Protein AF-F5GUP5-F1 (afdb_monomer)

InterPro domains:
  IPR002566 Msp4/OMP-like [PF01617] (150-246)
  IPR011250 Outer membrane protein/outer membrane enzyme PagP, beta-barrel [SSF56925] (175-245)

Sequence (251 aa):
REEEVDTVYLLAKELAYDVVTGQTDKLTAALAKTSGKDIVQFAKAVEISAPKIDGQVCVTKKGTSGSSYAEYDLETDVQSGTKLKVALCGGAGAGTGNGGASAQVLHDFVSNTLSGGSKNWPTSTVGSGNSTGPVPVQNDNAEAVAKDLTKLTTEEKNIVAGLLAKTIEGGEVVEIRAVSSTSVMVNASYDLLSEGLGVVPYACVGLGGNFVGVVDGHITPKLAYRLKAELSYQLSPEISAFAGKHASYLL

Organism: Anaplasma phagocytophilum (strain HZ) (NCBI:txid212042)

Secondary structure (DSSP, 8-state):
-HHHHHHHHHHHHHHHHHHHHT-HHHHHHHHHHS-HHHHHHHHHHHHHH-HHHHTTSS--BB-TT-SSBPEE-SSBEEETTTEEEE-STT-B--TT-B-BSS---HHHHHHHH-GGGTTTSSS--B-TT-SSS----TTHHHHHHHHHHTTS-HHHHHHHHHHHHHHHTT----------EEEEEEEEEEE---TT-SEEEEEEEEEEEEEEE-SSS-EEEEEEEEEEEEEEEEEETTEEEEEEEEEEEE-

Nearest PDB structures (foldseek):
  6iqt-assembly2_C  TM=4.858E-01  e=1.911E+00  Helicobacter pylori 26695
  4akr-assembly2_D  TM=3.361E-01  e=1.911E+00  Dictyostelium discoideum AX2

Mean predicted aligned error: 15.52 Å

Solvent-accessible surface area (backbone atoms only — not comparable to full-atom values): 12651 Å² total; per-residue (Å²): 116,68,71,61,51,57,52,36,46,51,50,17,52,49,44,22,50,24,35,61,71,46,38,42,72,60,26,17,58,47,48,45,70,49,54,34,51,45,49,42,51,30,35,54,49,33,47,73,76,35,50,74,56,25,64,61,25,34,43,27,26,50,9,94,73,25,91,28,13,10,33,61,23,68,32,15,32,6,26,68,58,56,26,13,31,26,26,43,51,41,29,48,22,21,37,62,22,56,46,29,94,54,66,41,22,33,50,48,40,42,69,40,17,26,53,99,30,33,72,26,50,32,32,30,39,64,34,94,69,42,75,61,36,77,73,66,45,93,38,43,26,19,42,37,46,25,54,35,49,44,68,46,54,76,68,57,16,51,53,50,18,52,45,42,30,41,44,51,51,67,49,79,71,73,76,71,79,66,84,66,68,58,63,55,68,53,69,53,72,49,77,49,86,52,93,89,53,86,50,38,44,34,41,33,48,25,49,31,36,40,41,50,76,50,100,75,90,54,78,59,78,36,46,31,43,32,45,35,45,34,36,39,34,70,80,46,104,90,42,71,48,76,53,68,52,72,50,76,45,78,103

Foldseek 3Di:
DVVVLVVLLVLLLQLLVCLLVLVLVSNLVSQLVFALQLLLQLLVLCCVPPVVLQCQWLWFEEAPAAQATAAEAQAQQADAQAHRYWLARNWYHHHHYDHHNGTDGSNRNSVHHCVVSHSCPQWGHHDPNHDDTDDIDVSRNSSRRSVRSSPDDSVSSNVSSVSSSCSRSPDPPPVCPDFPFPKDKDKDKDWPDDPPDQKIKIKIKIKIWTFGDDPPPDTDTWIKIKIKIWIWHDPDPVDIDIDTDMDMDTD

pLDDT: mean 80.43, std 16.05, range [36.53, 98.25]

Structure (mmCIF, N/CA/C/O backbone):
data_AF-F5GUP5-F1
#
_entry.id   AF-F5GUP5-F1
#
loop_
_atom_site.group_PDB
_atom_site.id
_atom_site.type_symbol
_atom_site.label_atom_id
_atom_site.label_alt_id
_atom_site.label_comp_id
_atom_site.label_asym_id
_atom_site.label_entity_id
_atom_site.label_seq_id
_atom_site.pdbx_PDB_ins_code
_atom_site.Cartn_x
_atom_site.Cartn_y
_atom_site.Cartn_z
_atom_site.occupancy
_atom_site.B_iso_or_equiv
_atom_site.auth_seq_id
_atom_site.auth_comp_id
_atom_site.auth_asym_id
_atom_site.auth_atom_id
_atom_site.pdbx_PDB_model_num
ATOM 1 N N . ARG A 1 1 ? -15.275 23.513 6.303 1.00 48.44 1 ARG A N 1
ATOM 2 C CA . ARG A 1 1 ? -14.426 22.822 7.303 1.00 48.44 1 ARG A CA 1
ATOM 3 C C . ARG A 1 1 ? -15.132 21.587 7.859 1.00 48.44 1 ARG A C 1
ATOM 5 O O . ARG A 1 1 ? -14.451 20.593 7.985 1.00 48.44 1 ARG A O 1
ATOM 12 N N . GLU A 1 2 ? -16.442 21.600 8.131 1.00 40.75 2 GLU A N 1
ATOM 13 C CA . GLU A 1 2 ? -17.177 20.382 8.546 1.00 40.75 2 GLU A CA 1
ATOM 14 C C . GLU A 1 2 ? -17.368 19.366 7.396 1.00 40.75 2 GLU A C 1
ATOM 16 O O . GLU A 1 2 ? -17.034 18.202 7.568 1.00 40.75 2 GLU A O 1
ATOM 21 N N . GLU A 1 3 ? -17.738 19.803 6.184 1.00 46.84 3 GLU A N 1
ATOM 22 C CA . GLU A 1 3 ? -17.939 18.893 5.028 1.00 46.84 3 GLU A CA 1
ATOM 23 C C . GLU A 1 3 ? -16.669 18.132 4.580 1.00 46.84 3 GLU A C 1
ATOM 25 O O . GLU A 1 3 ? -16.737 17.032 4.032 1.00 46.84 3 GLU A O 1
ATOM 30 N N . GLU A 1 4 ? -15.486 18.700 4.824 1.00 52.78 4 GLU A N 1
ATOM 31 C CA . GLU A 1 4 ? -14.198 18.086 4.469 1.00 52.78 4 GLU A CA 1
ATOM 32 C C . GLU A 1 4 ? -13.817 16.965 5.451 1.00 52.78 4 GLU A C 1
ATOM 34 O O . GLU A 1 4 ? -13.176 15.994 5.068 1.00 52.78 4 GLU A O 1
ATOM 39 N N . VAL A 1 5 ? -14.265 17.051 6.708 1.00 55.44 5 VAL A N 1
ATOM 40 C CA . VAL A 1 5 ? -13.986 16.026 7.727 1.00 55.44 5 VAL A CA 1
ATOM 41 C C . VAL A 1 5 ? -14.904 14.819 7.533 1.00 55.44 5 VAL A C 1
ATOM 43 O O . VAL A 1 5 ? -14.442 13.680 7.582 1.00 55.44 5 VAL A O 1
ATOM 46 N N . ASP A 1 6 ? -16.182 15.056 7.226 1.00 58.62 6 ASP A N 1
ATOM 47 C CA . ASP A 1 6 ? -17.148 13.980 6.974 1.00 58.62 6 ASP A CA 1
ATOM 48 C C . ASP A 1 6 ? -16.792 13.167 5.719 1.00 58.62 6 ASP A C 1
ATOM 50 O O . ASP A 1 6 ? -16.923 11.942 5.706 1.00 58.62 6 ASP A O 1
ATOM 54 N N . THR A 1 7 ? -16.285 13.822 4.671 1.00 61.62 7 THR A N 1
ATOM 55 C CA . THR A 1 7 ? -15.876 13.144 3.428 1.00 61.62 7 THR A CA 1
ATOM 56 C C . THR A 1 7 ? -14.619 12.291 3.603 1.00 61.62 7 THR A C 1
ATOM 58 O O . THR A 1 7 ? -14.564 11.177 3.080 1.00 61.62 7 THR A O 1
ATOM 61 N N . VAL A 1 8 ? -13.638 12.757 4.382 1.00 63.97 8 VAL A N 1
ATOM 62 C CA . VAL A 1 8 ? -12.419 11.994 4.709 1.00 63.97 8 VAL A CA 1
ATOM 63 C C . VAL A 1 8 ? -12.734 10.788 5.602 1.00 63.97 8 VAL A C 1
ATOM 65 O O . VAL A 1 8 ? -12.239 9.687 5.354 1.00 63.97 8 VAL A O 1
ATOM 68 N N . TYR A 1 9 ? -13.618 10.959 6.588 1.00 64.88 9 TYR A N 1
ATOM 69 C CA . TYR A 1 9 ? -14.059 9.877 7.469 1.00 64.88 9 TYR A CA 1
ATOM 70 C C . TYR A 1 9 ? -14.805 8.765 6.719 1.00 64.88 9 TYR A C 1
ATOM 72 O O . TYR A 1 9 ? -14.575 7.574 6.946 1.00 64.88 9 TYR A O 1
ATOM 80 N N . LEU A 1 10 ? -15.690 9.138 5.789 1.00 73.12 10 LEU A N 1
ATOM 81 C CA . LEU A 1 10 ? -16.398 8.170 4.952 1.00 73.12 10 LEU A CA 1
ATOM 82 C C . LEU A 1 10 ? -15.435 7.409 4.033 1.00 73.12 10 LEU A C 1
ATOM 84 O O . LEU A 1 10 ? -15.534 6.186 3.946 1.00 73.12 10 LEU A O 1
ATOM 88 N N . LEU A 1 11 ? -14.460 8.096 3.427 1.00 76.12 11 LEU A N 1
ATOM 89 C CA . LEU A 1 11 ? -13.458 7.467 2.562 1.00 76.12 11 LEU A CA 1
ATOM 90 C C . LEU A 1 11 ? -12.628 6.415 3.312 1.00 76.12 11 LEU A C 1
ATOM 92 O O . LEU A 1 11 ? -12.386 5.323 2.800 1.00 76.12 11 LEU A O 1
ATOM 96 N N . ALA A 1 12 ? -12.204 6.721 4.535 1.00 74.56 12 ALA A N 1
ATOM 97 C CA . ALA A 1 12 ? -11.399 5.813 5.339 1.00 74.56 12 ALA A CA 1
ATOM 98 C C . ALA A 1 12 ? -12.165 4.540 5.743 1.00 74.56 12 ALA A C 1
ATOM 100 O O . ALA A 1 12 ? -11.628 3.430 5.673 1.00 74.56 12 ALA A O 1
ATOM 101 N N . LYS A 1 13 ? -13.450 4.683 6.091 1.00 75.75 13 LYS A N 1
ATOM 102 C CA . LYS A 1 13 ? -14.338 3.542 6.346 1.00 75.75 13 LYS A CA 1
ATOM 103 C C . LYS A 1 13 ? -14.583 2.692 5.107 1.00 75.75 13 LYS A C 1
ATOM 105 O O . LYS A 1 13 ? -14.583 1.468 5.221 1.00 75.75 13 LYS A O 1
ATOM 110 N N . GLU A 1 14 ? -14.792 3.321 3.952 1.00 81.12 14 GLU A N 1
ATOM 111 C CA . GLU A 1 14 ? -14.953 2.615 2.678 1.00 81.12 14 GLU A CA 1
ATOM 112 C C . GLU A 1 14 ? -13.699 1.799 2.347 1.00 81.12 14 GLU A C 1
ATOM 114 O O . GLU A 1 14 ? -13.803 0.602 2.094 1.00 81.12 14 GLU A O 1
ATOM 119 N N . LEU A 1 15 ? -12.509 2.394 2.474 1.00 80.25 15 LEU A N 1
ATOM 120 C CA . LEU A 1 15 ? -11.229 1.711 2.258 1.00 80.25 15 LEU A CA 1
ATOM 121 C C . LEU A 1 15 ? -11.050 0.497 3.174 1.00 80.25 15 LEU A C 1
ATOM 123 O O . LEU A 1 15 ? -10.719 -0.594 2.706 1.00 80.25 15 LEU A O 1
ATOM 127 N N . ALA A 1 16 ? -11.294 0.666 4.475 1.00 81.94 16 ALA A N 1
ATOM 128 C CA . ALA A 1 16 ? -11.203 -0.418 5.447 1.00 81.94 16 ALA A CA 1
ATOM 129 C C . ALA A 1 16 ? -12.181 -1.561 5.118 1.00 81.94 16 ALA A C 1
ATOM 131 O O . ALA A 1 16 ? -11.811 -2.737 5.143 1.00 81.94 16 ALA A O 1
ATOM 132 N N . TYR A 1 17 ? -13.420 -1.218 4.766 1.00 80.56 17 TYR A N 1
ATOM 133 C CA . TYR A 1 17 ? -14.446 -2.188 4.404 1.00 80.56 17 TYR A CA 1
ATOM 134 C C . TYR A 1 17 ? -14.119 -2.932 3.101 1.00 80.56 17 TYR A C 1
ATOM 136 O O . TYR A 1 17 ? -14.242 -4.159 3.041 1.00 80.56 17 TYR A O 1
ATOM 144 N N . ASP A 1 18 ? -13.662 -2.226 2.068 1.00 83.12 18 ASP A N 1
ATOM 145 C CA . ASP A 1 18 ? -13.354 -2.813 0.763 1.00 83.12 18 ASP A CA 1
ATOM 146 C C . ASP A 1 18 ? -12.142 -3.757 0.827 1.00 83.12 18 ASP A C 1
ATOM 148 O O . ASP A 1 18 ? -12.151 -4.810 0.182 1.00 83.12 18 ASP A O 1
ATOM 152 N N . VAL A 1 19 ? -11.136 -3.454 1.663 1.00 86.25 19 VAL A N 1
ATOM 153 C CA . VAL A 1 19 ? -10.014 -4.372 1.942 1.00 86.25 19 VAL A CA 1
ATOM 154 C C . VAL A 1 19 ? -10.512 -5.673 2.570 1.00 86.25 19 VAL A C 1
ATOM 156 O O . VAL A 1 19 ? -10.184 -6.758 2.081 1.00 86.25 19 VAL A O 1
ATOM 159 N N . VAL A 1 20 ? -11.321 -5.582 3.631 1.00 84.31 20 VAL A N 1
ATOM 160 C CA . VAL A 1 20 ? -11.816 -6.757 4.371 1.00 84.31 20 VAL A CA 1
ATOM 161 C C . VAL A 1 20 ? -12.742 -7.609 3.506 1.00 84.31 20 VAL A C 1
ATOM 163 O O . VAL A 1 20 ? -12.639 -8.836 3.504 1.00 84.31 20 VAL A O 1
ATOM 166 N N . THR A 1 21 ? -13.615 -6.970 2.727 1.00 83.94 21 THR A N 1
ATOM 167 C CA . THR A 1 21 ? -14.561 -7.667 1.843 1.00 83.94 21 THR A CA 1
ATOM 168 C C . THR A 1 21 ? -13.949 -8.132 0.524 1.00 83.94 21 THR A C 1
ATOM 170 O O . THR A 1 21 ? -14.579 -8.907 -0.194 1.00 83.94 21 THR A O 1
ATOM 173 N N . GLY A 1 22 ? -12.718 -7.717 0.211 1.00 83.94 22 GLY A N 1
ATOM 174 C CA . GLY A 1 22 ? -12.020 -8.123 -1.007 1.00 83.94 22 GLY A CA 1
ATOM 175 C C . GLY A 1 22 ? -12.573 -7.479 -2.281 1.00 83.94 22 GLY A C 1
ATOM 176 O O . GLY A 1 22 ? -12.445 -8.064 -3.353 1.00 83.94 22 GLY A O 1
ATOM 177 N N . GLN A 1 23 ? -13.204 -6.305 -2.189 1.00 87.94 23 GLN A N 1
ATOM 178 C CA . GLN A 1 23 ? -13.783 -5.608 -3.342 1.00 87.94 23 GLN A CA 1
ATOM 179 C C . GLN A 1 23 ? -12.709 -4.817 -4.092 1.00 87.94 23 GLN A C 1
ATOM 181 O O . GLN A 1 23 ? -12.625 -3.599 -3.961 1.00 87.94 23 GLN A O 1
ATOM 186 N N . THR A 1 24 ? -11.885 -5.511 -4.886 1.00 91.56 24 THR A N 1
ATOM 187 C CA . THR A 1 24 ? -10.724 -4.917 -5.571 1.00 91.56 24 THR A CA 1
ATOM 188 C C . THR A 1 24 ? -11.085 -3.667 -6.378 1.00 91.56 24 THR A C 1
ATOM 190 O O . THR A 1 24 ? -10.427 -2.653 -6.198 1.00 91.56 24 THR A O 1
ATOM 193 N N . ASP A 1 25 ? -12.154 -3.684 -7.181 1.00 92.25 25 ASP A N 1
ATOM 194 C CA . ASP A 1 25 ? -12.522 -2.535 -8.028 1.00 92.25 25 ASP A CA 1
ATOM 195 C C . ASP A 1 25 ? -12.913 -1.291 -7.214 1.00 92.25 25 ASP A C 1
ATOM 197 O O . ASP A 1 25 ? -12.533 -0.167 -7.556 1.00 92.25 25 ASP A O 1
ATOM 201 N N . LYS A 1 26 ? -13.653 -1.477 -6.111 1.00 90.81 26 LYS A N 1
ATOM 202 C CA . LYS A 1 26 ? -14.040 -0.367 -5.228 1.00 90.81 26 LYS A CA 1
ATOM 203 C C . LYS A 1 26 ? -12.853 0.148 -4.428 1.00 90.81 26 LYS A C 1
ATOM 205 O O . LYS A 1 26 ? -12.634 1.357 -4.393 1.00 90.81 26 LYS A O 1
ATOM 210 N N . LEU A 1 27 ? -12.022 -0.767 -3.922 1.00 93.12 27 LEU A N 1
ATOM 211 C CA . LEU A 1 27 ? -10.773 -0.433 -3.253 1.00 93.12 27 LEU A CA 1
ATOM 212 C C . LEU A 1 27 ? -9.845 0.364 -4.176 1.00 93.12 27 LEU A C 1
ATOM 214 O O . LEU A 1 27 ? -9.297 1.375 -3.755 1.00 93.12 27 LEU A O 1
ATOM 218 N N . THR A 1 28 ? -9.698 -0.039 -5.441 1.00 94.88 28 THR A N 1
ATOM 219 C CA . THR A 1 28 ? -8.927 0.709 -6.444 1.00 94.88 28 THR A CA 1
ATOM 220 C C . THR A 1 28 ? -9.491 2.110 -6.642 1.00 94.88 28 THR A C 1
ATOM 222 O O . THR A 1 28 ? -8.731 3.077 -6.629 1.00 94.88 28 THR A O 1
ATOM 225 N N . ALA A 1 29 ? -10.811 2.247 -6.793 1.00 93.81 29 ALA A N 1
ATOM 226 C CA . ALA A 1 29 ? -11.449 3.547 -6.973 1.00 93.81 29 ALA A CA 1
ATO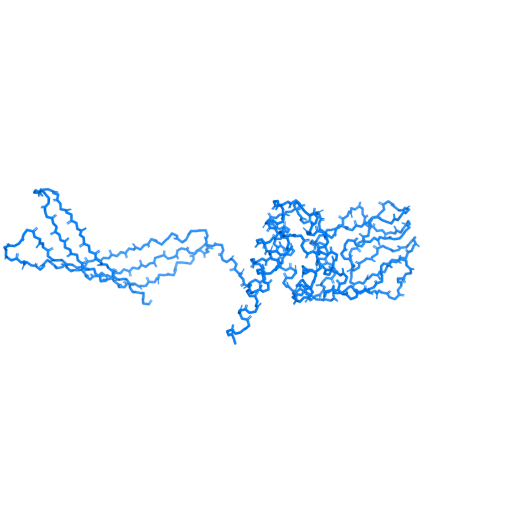M 227 C C . ALA A 1 29 ? -11.289 4.462 -5.746 1.00 93.81 29 ALA A C 1
ATOM 229 O O . ALA A 1 29 ? -11.105 5.669 -5.908 1.00 93.81 29 ALA A O 1
ATOM 230 N N . ALA A 1 30 ? -11.348 3.906 -4.535 1.00 91.44 30 ALA A N 1
ATOM 231 C CA . ALA A 1 30 ? -11.138 4.639 -3.293 1.00 91.44 30 ALA A CA 1
ATOM 232 C C . ALA A 1 30 ? -9.661 5.035 -3.113 1.00 91.44 30 ALA A C 1
ATOM 234 O O . ALA A 1 30 ? -9.373 6.211 -2.904 1.00 91.44 30 ALA A O 1
ATOM 235 N N . LEU A 1 31 ? -8.721 4.102 -3.310 1.00 94.25 31 LEU A N 1
ATOM 236 C CA . LEU A 1 31 ? -7.275 4.360 -3.253 1.00 94.25 31 LEU A CA 1
ATOM 237 C C . LEU A 1 31 ? -6.833 5.401 -4.286 1.00 94.25 31 LEU A C 1
ATOM 239 O O . LEU A 1 31 ? -5.985 6.240 -3.992 1.00 94.25 31 LEU A O 1
ATOM 243 N N . ALA A 1 32 ? -7.427 5.392 -5.481 1.00 94.81 32 ALA A N 1
ATOM 244 C CA . ALA A 1 32 ? -7.137 6.384 -6.512 1.00 94.81 32 ALA A CA 1
ATOM 245 C C . ALA A 1 32 ? -7.568 7.811 -6.122 1.00 94.81 32 ALA A C 1
ATOM 247 O O . ALA A 1 32 ? -7.025 8.777 -6.656 1.00 94.81 32 ALA A O 1
ATOM 248 N N . LYS A 1 33 ? -8.530 7.955 -5.198 1.00 91.62 33 LYS A N 1
ATOM 249 C CA . LYS A 1 33 ? -8.948 9.249 -4.630 1.00 91.62 33 LYS A CA 1
ATOM 250 C C . LYS A 1 33 ? -8.110 9.657 -3.417 1.00 91.62 33 LYS A C 1
ATOM 252 O O . LYS A 1 33 ? -8.094 10.835 -3.069 1.00 91.62 33 LYS A O 1
ATOM 257 N N . THR A 1 34 ? -7.429 8.712 -2.774 1.00 90.19 34 THR A N 1
ATOM 258 C CA . THR A 1 34 ? -6.521 8.978 -1.656 1.00 90.19 34 THR A CA 1
ATOM 259 C C . THR A 1 34 ? -5.285 9.727 -2.144 1.00 90.19 34 THR A C 1
ATOM 261 O O . THR A 1 34 ? -4.703 9.386 -3.178 1.00 90.19 34 THR A O 1
ATOM 264 N N . SER A 1 35 ? -4.855 10.749 -1.398 1.00 90.94 35 SER A N 1
ATOM 265 C CA . SER A 1 35 ? -3.668 11.512 -1.773 1.00 90.94 35 SER A CA 1
ATOM 266 C C . SER A 1 35 ? -2.411 10.645 -1.655 1.00 90.94 35 SER A C 1
ATOM 268 O O . SER A 1 35 ? -2.287 9.822 -0.746 1.00 90.94 35 SER A O 1
ATOM 270 N N . GLY A 1 36 ? -1.429 10.851 -2.537 1.00 90.19 36 GLY A N 1
ATOM 271 C CA . GLY A 1 36 ? -0.171 10.102 -2.455 1.00 90.19 36 GLY A CA 1
ATOM 272 C C . GLY A 1 36 ? 0.559 10.307 -1.118 1.00 90.19 36 GLY A C 1
ATOM 273 O O . GLY A 1 36 ? 1.251 9.406 -0.653 1.00 90.19 36 GLY A O 1
ATOM 274 N N . LYS A 1 37 ? 0.362 11.454 -0.449 1.00 88.12 37 LYS A N 1
ATOM 275 C CA . LYS A 1 37 ? 0.951 11.730 0.870 1.00 88.12 37 LYS A CA 1
ATOM 276 C C . LYS A 1 37 ? 0.370 10.814 1.940 1.00 88.12 37 LYS A C 1
ATOM 278 O O . LYS A 1 37 ? 1.129 10.305 2.762 1.00 88.12 37 LYS A O 1
ATOM 283 N N . ASP A 1 38 ? -0.934 10.563 1.897 1.00 91.06 38 ASP A N 1
ATOM 284 C CA . ASP A 1 38 ? -1.594 9.651 2.835 1.00 91.06 38 ASP A CA 1
ATOM 285 C C . ASP A 1 38 ? -1.166 8.205 2.574 1.00 91.06 38 ASP A C 1
ATOM 287 O O . ASP A 1 38 ? -0.968 7.440 3.514 1.00 91.06 38 ASP A O 1
ATOM 291 N N . ILE A 1 39 ? -0.911 7.846 1.311 1.00 93.81 39 ILE A N 1
ATOM 292 C CA . ILE A 1 39 ? -0.342 6.540 0.947 1.00 93.81 39 ILE A CA 1
ATOM 293 C C . ILE A 1 39 ? 1.083 6.374 1.476 1.00 93.81 39 ILE A C 1
ATOM 295 O O . ILE A 1 39 ? 1.415 5.309 1.994 1.00 93.81 39 ILE A O 1
ATOM 299 N N . VAL A 1 40 ? 1.912 7.422 1.423 1.00 92.12 40 VAL A N 1
ATOM 300 C CA . VAL A 1 40 ? 3.242 7.410 2.058 1.00 92.12 40 VAL A CA 1
ATOM 301 C C . VAL A 1 40 ? 3.116 7.188 3.570 1.00 92.12 40 VAL A C 1
ATOM 303 O O . VAL A 1 40 ? 3.850 6.371 4.126 1.00 92.12 40 VAL A O 1
ATOM 306 N N . GLN A 1 41 ? 2.179 7.865 4.246 1.00 91.75 41 GLN A N 1
ATOM 307 C CA . GLN A 1 41 ? 1.953 7.658 5.685 1.00 91.75 41 GLN A CA 1
ATOM 308 C C . GLN A 1 41 ? 1.433 6.252 5.994 1.00 91.75 41 GLN A C 1
ATOM 310 O O . GLN A 1 41 ? 1.892 5.623 6.946 1.00 91.75 41 GLN A O 1
ATOM 315 N N . PHE A 1 42 ? 0.510 5.741 5.179 1.00 92.81 42 PHE A N 1
ATOM 316 C CA . PHE A 1 42 ? -0.002 4.381 5.288 1.00 92.81 42 PHE A CA 1
ATOM 317 C C . PHE A 1 42 ? 1.123 3.349 5.163 1.00 92.81 42 PHE A C 1
ATOM 319 O O . PHE A 1 42 ? 1.285 2.525 6.059 1.00 92.81 42 PHE A O 1
ATOM 326 N N . ALA A 1 43 ? 1.945 3.428 4.116 1.00 94.69 43 ALA A N 1
ATOM 327 C CA . ALA A 1 43 ? 3.065 2.513 3.917 1.00 94.69 43 ALA A CA 1
ATOM 328 C C . ALA A 1 43 ? 4.064 2.563 5.083 1.00 94.69 43 ALA A C 1
ATOM 330 O O . ALA A 1 43 ? 4.452 1.518 5.595 1.00 94.69 43 ALA A O 1
ATOM 331 N N . LYS A 1 44 ? 4.389 3.759 5.595 1.00 91.50 44 LYS A N 1
ATOM 332 C CA . LYS A 1 44 ? 5.226 3.913 6.796 1.00 91.50 44 LYS A CA 1
ATOM 333 C C . LYS A 1 44 ? 4.600 3.260 8.036 1.00 91.50 44 LYS A C 1
ATOM 335 O O . LYS A 1 44 ? 5.296 2.659 8.852 1.00 91.50 44 LYS A O 1
ATOM 340 N N . ALA A 1 45 ? 3.282 3.364 8.201 1.00 91.88 45 ALA A N 1
ATOM 341 C CA . ALA A 1 45 ? 2.577 2.717 9.304 1.00 91.88 45 ALA A CA 1
ATOM 342 C C . ALA A 1 45 ? 2.592 1.182 9.180 1.00 91.88 45 ALA A C 1
ATOM 344 O O . ALA A 1 45 ? 2.730 0.498 10.198 1.00 91.88 45 ALA A O 1
ATOM 345 N N . VAL A 1 46 ? 2.490 0.650 7.955 1.00 93.88 46 VAL A N 1
ATOM 346 C CA . VAL A 1 46 ? 2.604 -0.787 7.654 1.00 93.88 46 VAL A CA 1
ATOM 347 C C . VAL A 1 46 ? 4.024 -1.287 7.911 1.00 93.88 46 VAL A C 1
ATOM 349 O O . VAL A 1 46 ? 4.176 -2.292 8.596 1.00 93.88 46 VAL A O 1
ATOM 352 N N . GLU A 1 47 ? 5.052 -0.570 7.457 1.00 92.31 47 GLU A N 1
ATOM 353 C CA . GLU A 1 47 ? 6.463 -0.904 7.700 1.00 92.31 47 GLU A CA 1
ATOM 354 C C . GLU A 1 47 ? 6.751 -1.074 9.202 1.00 92.31 47 GLU A C 1
ATOM 356 O O . GLU A 1 47 ? 7.332 -2.072 9.628 1.00 92.31 47 GLU A O 1
ATOM 361 N N . ILE A 1 48 ? 6.274 -0.131 10.024 1.00 91.19 48 ILE A N 1
ATOM 362 C CA . ILE A 1 48 ? 6.510 -0.130 11.475 1.00 91.19 48 ILE A CA 1
ATOM 363 C C . ILE A 1 48 ? 5.655 -1.184 12.195 1.00 91.19 48 ILE A C 1
ATOM 365 O O . ILE A 1 48 ? 6.146 -1.888 13.078 1.00 91.19 48 ILE A O 1
ATOM 369 N N . SER A 1 49 ? 4.363 -1.272 11.866 1.00 91.25 49 SER A N 1
ATOM 370 C CA . SER A 1 49 ? 3.392 -2.044 12.662 1.00 91.25 49 SER A CA 1
ATOM 371 C C . SER A 1 49 ? 3.195 -3.473 12.158 1.00 91.25 49 SER A C 1
ATOM 373 O O . SER A 1 49 ? 2.802 -4.352 12.922 1.00 91.25 49 SER A O 1
ATOM 375 N N . ALA A 1 50 ? 3.437 -3.708 10.870 1.00 92.44 50 ALA A N 1
ATOM 376 C CA . ALA A 1 50 ? 3.180 -4.967 10.186 1.00 92.44 50 ALA A CA 1
ATOM 377 C C . ALA A 1 50 ? 4.238 -5.256 9.096 1.00 92.44 50 ALA A C 1
ATOM 379 O O . ALA A 1 50 ? 3.884 -5.447 7.931 1.00 92.44 50 ALA A O 1
ATOM 380 N N . PRO A 1 51 ? 5.533 -5.382 9.452 1.00 93.31 51 PRO A N 1
ATOM 381 C CA . PRO A 1 51 ? 6.624 -5.562 8.482 1.00 93.31 51 PRO A CA 1
ATOM 382 C C . PRO A 1 51 ? 6.481 -6.827 7.617 1.00 93.31 51 PRO A C 1
ATOM 384 O O . PRO A 1 51 ? 6.994 -6.898 6.505 1.00 93.31 51 PRO A O 1
ATOM 387 N N . LYS A 1 52 ? 5.751 -7.842 8.100 1.00 95.88 52 LYS A N 1
ATOM 388 C CA . LYS A 1 52 ? 5.414 -9.027 7.295 1.00 95.88 52 LYS A CA 1
ATOM 389 C C . LYS A 1 52 ? 4.469 -8.698 6.134 1.00 95.88 52 LYS A C 1
ATOM 391 O O . LYS A 1 52 ? 4.634 -9.272 5.066 1.00 95.88 52 LYS A O 1
ATOM 396 N N . ILE A 1 53 ? 3.517 -7.789 6.354 1.00 96.56 53 ILE A N 1
ATOM 397 C CA . ILE A 1 53 ? 2.563 -7.325 5.339 1.00 96.56 53 ILE A CA 1
ATOM 398 C C . ILE A 1 53 ? 3.259 -6.381 4.362 1.00 96.56 53 ILE A C 1
ATOM 400 O O . ILE A 1 53 ? 3.048 -6.501 3.159 1.00 96.56 53 ILE A O 1
ATOM 404 N N . ASP A 1 54 ? 4.129 -5.493 4.860 1.00 96.88 54 ASP A N 1
ATOM 405 C CA . ASP A 1 54 ? 4.973 -4.644 4.007 1.00 96.88 54 ASP A CA 1
ATOM 406 C C . ASP A 1 54 ? 5.698 -5.489 2.949 1.00 96.88 54 ASP A C 1
ATOM 408 O O . ASP A 1 54 ? 5.602 -5.208 1.758 1.00 96.88 54 ASP A O 1
ATOM 412 N N . GLY A 1 55 ? 6.286 -6.615 3.373 1.00 96.75 55 GLY A N 1
ATOM 413 C CA . GLY A 1 55 ? 6.977 -7.564 2.501 1.00 96.75 55 GLY A CA 1
ATOM 414 C C . GLY A 1 55 ? 6.112 -8.364 1.513 1.00 96.75 55 GLY A C 1
ATOM 415 O O . GLY A 1 55 ? 6.662 -9.127 0.719 1.00 96.75 55 GLY A O 1
ATOM 416 N N . GLN A 1 56 ? 4.784 -8.237 1.556 1.00 97.88 56 GLN A N 1
ATOM 417 C CA . GLN A 1 56 ? 3.840 -8.940 0.672 1.00 97.88 56 GLN A CA 1
ATOM 418 C C . GLN A 1 56 ? 3.188 -8.023 -0.367 1.00 97.88 56 GLN A C 1
ATOM 420 O O . GLN A 1 56 ? 2.588 -8.517 -1.323 1.00 97.88 56 GLN A O 1
ATOM 425 N N . VAL A 1 57 ? 3.292 -6.706 -0.194 1.00 98.06 57 VAL A N 1
ATOM 426 C CA . VAL A 1 57 ? 2.605 -5.711 -1.021 1.00 98.06 57 VAL A CA 1
ATOM 427 C C . VAL A 1 57 ? 3.618 -5.002 -1.908 1.00 98.06 57 VAL A C 1
ATOM 429 O O . VAL A 1 57 ? 4.716 -4.678 -1.463 1.00 98.06 57 VAL A O 1
ATOM 432 N N . CYS A 1 58 ? 3.265 -4.759 -3.174 1.00 98.25 58 CYS A N 1
ATOM 433 C CA . CYS A 1 58 ? 4.163 -4.126 -4.141 1.00 98.25 58 CYS A CA 1
ATOM 434 C C . CYS A 1 58 ? 5.513 -4.848 -4.245 1.00 98.25 58 CYS A C 1
ATOM 436 O O . CYS A 1 58 ? 6.564 -4.219 -4.361 1.00 98.25 58 CYS A O 1
ATOM 438 N N . VAL A 1 59 ? 5.508 -6.179 -4.219 1.00 98.00 59 VAL A N 1
ATOM 439 C CA . VAL A 1 59 ? 6.746 -6.955 -4.334 1.00 98.00 59 VAL A CA 1
ATOM 440 C C . VAL A 1 59 ? 7.214 -6.942 -5.788 1.00 98.00 59 VAL A C 1
ATOM 442 O O . VAL A 1 59 ? 6.563 -7.511 -6.671 1.00 98.00 59 VAL A O 1
ATOM 445 N N . THR A 1 60 ? 8.339 -6.279 -6.047 1.00 96.00 60 THR A N 1
ATOM 446 C CA . THR A 1 60 ? 8.981 -6.252 -7.372 1.00 96.00 60 THR A CA 1
ATOM 447 C C . THR A 1 60 ? 9.318 -7.656 -7.859 1.00 96.00 60 THR A C 1
ATOM 449 O O . THR A 1 60 ? 9.604 -8.578 -7.090 1.00 96.00 60 THR A O 1
ATOM 452 N N . LYS A 1 61 ? 9.283 -7.836 -9.179 1.00 93.06 61 LYS A N 1
ATOM 453 C CA . LYS A 1 61 ? 9.434 -9.146 -9.819 1.00 93.06 61 LYS A CA 1
ATOM 454 C C . LYS A 1 61 ? 10.690 -9.206 -10.673 1.00 93.06 61 LYS A C 1
ATOM 456 O O . LYS A 1 61 ? 11.160 -8.204 -11.216 1.00 93.06 61 LYS A O 1
ATOM 461 N N . LYS A 1 62 ? 11.209 -10.422 -10.822 1.00 89.25 62 LYS A N 1
ATOM 462 C CA . LYS A 1 62 ? 12.288 -10.724 -11.765 1.00 89.25 62 LYS A CA 1
ATOM 463 C C . LYS A 1 62 ? 11.795 -10.617 -13.204 1.00 89.25 62 LYS A C 1
ATOM 465 O O . LYS A 1 62 ? 10.620 -10.862 -13.480 1.00 89.25 62 LYS A O 1
ATOM 470 N N . GLY A 1 63 ? 12.709 -10.302 -14.118 1.00 77.56 63 GLY A N 1
ATOM 471 C CA . GLY A 1 63 ? 12.452 -10.459 -15.549 1.00 77.56 63 GLY A CA 1
ATOM 472 C C . GLY A 1 63 ? 12.339 -11.936 -15.938 1.00 77.56 63 GLY A C 1
ATOM 473 O O . GLY A 1 63 ? 12.947 -12.795 -15.307 1.00 77.56 63 GLY A O 1
ATOM 474 N N . THR A 1 64 ? 11.594 -12.235 -17.005 1.00 73.94 64 THR A N 1
ATOM 475 C CA . THR A 1 64 ? 11.264 -13.603 -17.466 1.00 73.94 64 THR A CA 1
ATOM 476 C C . THR A 1 64 ? 12.473 -14.534 -17.636 1.00 73.94 64 THR A C 1
ATOM 478 O O . THR A 1 64 ? 12.339 -15.744 -17.483 1.00 73.94 64 THR A O 1
ATOM 481 N N . SER A 1 65 ? 13.652 -13.974 -17.917 1.00 75.44 65 SER A N 1
ATOM 482 C CA . SER A 1 65 ? 14.893 -14.722 -18.168 1.00 75.44 65 SER A CA 1
ATOM 483 C C . SER A 1 65 ? 16.047 -14.312 -17.241 1.00 75.44 65 SER A C 1
ATOM 485 O O . SER A 1 65 ? 17.180 -14.732 -17.461 1.00 75.44 65 SER A O 1
ATOM 487 N N . GLY A 1 66 ? 15.789 -13.458 -16.245 1.00 73.94 66 GLY A N 1
ATOM 488 C CA . GLY A 1 66 ? 16.805 -12.852 -15.384 1.00 73.94 66 GLY A CA 1
ATOM 489 C C . GLY A 1 66 ? 16.744 -13.341 -13.939 1.00 73.94 66 GLY A C 1
ATOM 490 O O . GLY A 1 66 ? 15.690 -13.709 -13.425 1.00 73.94 66 GLY A O 1
ATOM 491 N N . SER A 1 67 ? 17.886 -13.316 -13.252 1.00 82.38 67 SER A N 1
ATOM 492 C CA . SER A 1 67 ? 17.971 -13.611 -11.814 1.00 82.38 67 SER A CA 1
ATOM 493 C C . SER A 1 67 ? 17.676 -12.400 -10.926 1.00 82.38 67 SER A C 1
ATOM 495 O O . SER A 1 67 ? 17.350 -12.594 -9.752 1.00 82.38 67 SER A O 1
ATOM 497 N N . SER A 1 68 ? 17.786 -11.190 -11.480 1.00 89.19 68 SER A N 1
ATOM 498 C CA . SER A 1 68 ? 17.679 -9.917 -10.762 1.00 89.19 68 SER A CA 1
ATOM 499 C C . SER A 1 68 ? 16.248 -9.387 -10.724 1.00 89.19 68 SER A C 1
ATOM 501 O O . SER A 1 68 ? 15.476 -9.566 -11.672 1.00 89.19 68 SER A O 1
ATOM 503 N N . TYR A 1 69 ? 15.904 -8.727 -9.621 1.00 92.31 69 TYR A N 1
ATOM 504 C CA . TYR A 1 69 ? 14.615 -8.071 -9.424 1.00 92.31 69 TYR A CA 1
ATOM 505 C C . TYR A 1 69 ? 14.602 -6.682 -10.059 1.00 92.31 69 TYR A C 1
ATOM 507 O O . TYR A 1 69 ? 15.648 -6.047 -10.216 1.00 92.31 69 TYR A O 1
ATOM 515 N N . ALA A 1 70 ? 13.411 -6.208 -10.423 1.00 93.50 70 ALA A N 1
ATOM 516 C CA . ALA A 1 70 ? 13.234 -4.796 -10.716 1.00 93.50 70 ALA A CA 1
ATOM 517 C C . ALA A 1 70 ? 13.520 -3.940 -9.476 1.00 93.50 70 ALA A C 1
ATOM 519 O O . ALA A 1 70 ? 13.310 -4.383 -8.350 1.00 93.50 70 ALA A O 1
ATOM 520 N N . GLU A 1 71 ? 13.972 -2.714 -9.698 1.00 93.81 71 GLU A N 1
ATOM 521 C CA . GLU A 1 71 ? 14.174 -1.722 -8.646 1.00 93.81 71 GLU A CA 1
ATOM 522 C C . GLU A 1 71 ? 13.255 -0.533 -8.890 1.00 93.81 71 GLU A C 1
ATOM 524 O O . GLU A 1 71 ? 13.115 -0.062 -10.020 1.00 93.81 71 GLU A O 1
ATOM 529 N N . TYR A 1 72 ? 12.648 -0.037 -7.825 1.00 95.44 72 TYR A N 1
ATOM 530 C CA . TYR A 1 72 ? 11.834 1.155 -7.846 1.00 95.44 72 TYR A CA 1
ATOM 531 C C . TYR A 1 72 ? 12.656 2.398 -8.171 1.00 95.44 72 TYR A C 1
ATOM 533 O O . TYR A 1 72 ? 13.765 2.585 -7.670 1.00 95.44 72 TYR A O 1
ATOM 541 N N . ASP A 1 73 ? 12.083 3.248 -9.017 1.00 94.44 73 ASP A N 1
ATOM 542 C CA . ASP A 1 73 ? 12.643 4.533 -9.425 1.00 94.44 73 ASP A CA 1
ATOM 543 C C . ASP A 1 73 ? 11.506 5.503 -9.792 1.00 94.44 73 ASP A C 1
ATOM 545 O O . ASP A 1 73 ? 10.326 5.141 -9.829 1.00 94.44 73 ASP A O 1
ATOM 549 N N . LEU A 1 74 ? 11.849 6.753 -10.090 1.00 94.38 74 LEU A N 1
ATOM 550 C CA . LEU A 1 74 ? 10.882 7.799 -10.417 1.00 94.38 74 LEU A CA 1
ATOM 551 C C . LEU A 1 74 ? 10.129 7.543 -11.720 1.00 94.38 74 LEU A C 1
ATOM 553 O O . LEU A 1 74 ? 9.040 8.089 -11.898 1.00 94.38 74 LEU A O 1
ATOM 557 N N . GLU A 1 75 ? 10.716 6.780 -12.637 1.00 94.25 75 GLU A N 1
ATOM 558 C CA . GLU A 1 75 ? 10.156 6.475 -13.948 1.00 94.25 75 GLU A CA 1
ATOM 559 C C . GLU A 1 75 ? 10.494 5.032 -14.316 1.00 94.25 75 GLU A C 1
ATOM 561 O O . GLU A 1 75 ? 11.581 4.530 -14.027 1.00 94.25 75 GLU A O 1
ATOM 566 N N . THR A 1 76 ? 9.558 4.356 -14.975 1.00 94.62 76 THR A N 1
ATOM 567 C CA . THR A 1 76 ? 9.810 3.027 -15.526 1.00 94.62 76 THR A CA 1
ATOM 568 C C . THR A 1 76 ? 10.785 3.146 -16.693 1.00 94.62 76 THR A C 1
ATOM 570 O O . THR A 1 76 ? 10.464 3.778 -17.694 1.00 94.62 76 THR A O 1
ATOM 573 N N . ASP A 1 77 ? 11.953 2.520 -16.585 1.00 93.12 77 ASP A N 1
ATOM 574 C CA . ASP A 1 77 ? 12.991 2.469 -17.618 1.00 93.12 77 ASP A CA 1
ATOM 575 C C . ASP A 1 77 ? 13.557 1.048 -17.669 1.00 93.12 77 ASP A C 1
ATOM 577 O O . ASP A 1 77 ? 14.629 0.737 -17.135 1.00 93.12 77 ASP A O 1
ATOM 581 N N . VAL A 1 78 ? 12.770 0.149 -18.263 1.00 91.12 78 VAL A N 1
ATOM 582 C CA . VAL A 1 78 ? 13.145 -1.252 -18.420 1.00 91.12 78 VAL A CA 1
ATOM 583 C C . VAL A 1 78 ? 13.644 -1.488 -19.844 1.00 91.12 78 VAL A C 1
ATOM 585 O O . VAL A 1 78 ? 12.910 -1.373 -20.837 1.00 91.12 78 VAL A O 1
ATOM 588 N N . GLN A 1 79 ? 14.918 -1.861 -19.920 1.00 88.94 79 GLN A N 1
ATOM 589 C CA . GLN A 1 79 ? 15.655 -2.139 -21.145 1.00 88.94 79 GLN A CA 1
ATOM 590 C C . GLN A 1 79 ? 16.321 -3.502 -21.013 1.00 88.94 79 GLN A C 1
ATOM 592 O O . GLN A 1 79 ? 17.178 -3.702 -20.144 1.00 88.94 79 GLN A O 1
ATOM 597 N N . SER A 1 80 ? 15.931 -4.437 -21.879 1.00 82.62 80 SER A N 1
ATOM 598 C CA . SER A 1 80 ? 16.467 -5.798 -21.869 1.00 82.62 80 SER A CA 1
ATOM 599 C C . SER A 1 80 ? 17.998 -5.792 -21.903 1.00 82.62 80 SER A C 1
ATOM 601 O O . SER A 1 80 ? 18.607 -5.235 -22.813 1.00 82.62 80 SER A O 1
ATOM 603 N N . GLY A 1 81 ? 18.618 -6.427 -20.905 1.00 76.75 81 GLY A N 1
ATOM 604 C CA . GLY A 1 81 ? 20.076 -6.532 -20.794 1.00 76.75 81 GLY A CA 1
ATOM 605 C C . GLY A 1 81 ? 20.782 -5.281 -20.261 1.00 76.75 81 GLY A C 1
ATOM 606 O O . GLY A 1 81 ? 22.006 -5.278 -20.189 1.00 76.75 81 GLY A O 1
ATOM 607 N N . THR A 1 82 ? 20.057 -4.226 -19.868 1.00 83.75 82 THR A N 1
ATOM 608 C CA . THR A 1 82 ? 20.684 -2.986 -19.375 1.00 83.75 82 THR A CA 1
ATOM 609 C C . THR A 1 82 ? 20.065 -2.475 -18.081 1.00 83.75 82 THR A C 1
ATOM 611 O O . THR A 1 82 ? 20.788 -2.334 -17.098 1.00 83.75 82 THR A O 1
ATOM 614 N N . LYS A 1 83 ? 18.751 -2.223 -18.043 1.00 87.69 83 LYS A N 1
ATOM 615 C CA . LYS A 1 83 ? 18.088 -1.557 -16.910 1.00 87.69 83 LYS A CA 1
ATOM 616 C C . LYS A 1 83 ? 16.811 -2.268 -16.493 1.00 87.69 83 LYS A C 1
ATOM 618 O O . LYS A 1 83 ? 16.038 -2.693 -17.349 1.00 87.69 83 LYS A O 1
ATOM 623 N N . LEU A 1 84 ? 16.575 -2.337 -15.185 1.00 91.00 84 LEU A N 1
ATOM 624 C CA . LEU A 1 84 ? 15.383 -2.935 -14.582 1.00 91.00 84 LEU A CA 1
ATOM 625 C C . LEU A 1 84 ? 14.666 -1.956 -13.633 1.00 91.00 84 LEU A C 1
ATOM 627 O O . LEU A 1 84 ? 14.291 -2.339 -12.529 1.00 91.00 84 LEU A O 1
ATOM 631 N N . LYS A 1 85 ? 14.501 -0.689 -14.035 1.00 93.19 85 LYS A N 1
ATOM 632 C CA . LYS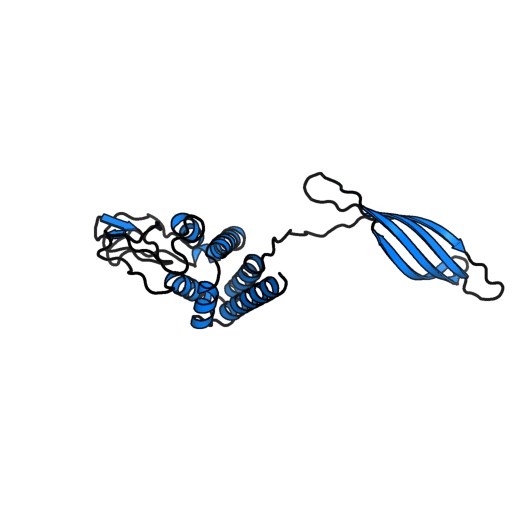 A 1 85 ? 13.853 0.336 -13.200 1.00 93.19 85 LYS A CA 1
ATOM 633 C C . LYS A 1 85 ? 12.346 0.397 -13.435 1.00 93.19 85 LYS A C 1
ATOM 635 O O . LYS A 1 85 ? 11.915 0.426 -14.586 1.00 93.19 85 LYS A O 1
ATOM 640 N N . VAL A 1 86 ? 11.547 0.434 -12.371 1.00 95.19 86 VAL A N 1
ATOM 641 C CA . VAL A 1 86 ? 10.075 0.449 -12.444 1.00 95.19 86 VAL A CA 1
ATOM 642 C C . VAL A 1 86 ? 9.472 1.519 -11.536 1.00 95.19 86 VAL A C 1
ATOM 644 O O . VAL A 1 86 ? 9.928 1.720 -10.420 1.00 95.19 86 VAL A O 1
ATOM 647 N N . ALA A 1 87 ? 8.403 2.171 -11.989 1.00 96.62 87 ALA A N 1
ATOM 648 C CA . ALA A 1 87 ? 7.576 3.063 -11.163 1.00 96.62 87 ALA A CA 1
ATOM 649 C C . ALA A 1 87 ? 6.195 2.457 -10.832 1.00 96.62 87 ALA A C 1
ATOM 651 O O . ALA A 1 87 ? 5.371 3.096 -10.175 1.00 96.62 87 ALA A O 1
ATOM 652 N N . LEU A 1 88 ? 5.934 1.235 -11.312 1.00 97.69 88 LEU A N 1
ATOM 653 C CA . LEU A 1 88 ? 4.705 0.477 -11.079 1.00 97.69 88 LEU A CA 1
ATOM 654 C C . LEU A 1 88 ? 4.870 -0.454 -9.870 1.00 97.69 88 LEU A C 1
ATOM 656 O O . LEU A 1 88 ? 5.774 -1.291 -9.871 1.00 97.69 88 LEU A O 1
ATOM 660 N N . CYS A 1 89 ? 3.970 -0.366 -8.890 1.00 98.19 89 CYS A N 1
ATOM 661 C CA . CYS A 1 89 ? 3.859 -1.282 -7.755 1.00 98.19 89 CYS A CA 1
ATOM 662 C C . CYS A 1 89 ? 3.806 -2.745 -8.236 1.00 98.19 89 CYS A C 1
ATOM 664 O O . CYS A 1 89 ? 2.990 -3.128 -9.075 1.00 98.19 89 CYS A O 1
ATOM 666 N N . GLY A 1 90 ? 4.722 -3.573 -7.732 1.00 96.62 90 GLY A N 1
ATOM 667 C CA . GLY A 1 90 ? 4.863 -4.975 -8.134 1.00 96.62 90 GLY A CA 1
ATOM 668 C C . GLY A 1 90 ? 5.367 -5.174 -9.571 1.00 96.62 90 GLY A C 1
ATOM 669 O O . GLY A 1 90 ? 5.162 -6.248 -10.158 1.00 96.62 90 GLY A O 1
ATOM 670 N N . GLY A 1 91 ? 5.988 -4.138 -10.146 1.00 94.00 91 GLY A N 1
ATOM 671 C CA . GLY A 1 91 ? 6.545 -4.125 -11.491 1.00 94.00 91 GLY A CA 1
ATOM 672 C C . GLY A 1 91 ? 7.625 -5.187 -11.697 1.00 94.00 91 GLY A C 1
ATOM 673 O O . GLY A 1 91 ? 8.339 -5.583 -10.772 1.00 94.00 91 GLY A O 1
ATOM 674 N N . ALA A 1 92 ? 7.729 -5.664 -12.935 1.00 89.50 92 ALA A N 1
ATOM 675 C CA . ALA A 1 92 ? 8.727 -6.640 -13.350 1.00 89.50 92 ALA A CA 1
ATOM 676 C C . ALA A 1 92 ? 9.792 -5.988 -14.233 1.00 89.50 92 ALA A C 1
ATOM 678 O O . ALA A 1 92 ? 9.503 -5.076 -15.008 1.00 89.50 92 ALA A O 1
ATOM 679 N N . GLY A 1 93 ? 11.018 -6.499 -14.135 1.00 78.25 93 GLY A N 1
ATOM 680 C CA . GLY A 1 93 ? 12.083 -6.172 -15.076 1.00 78.25 93 GLY A CA 1
ATOM 681 C C . GLY A 1 93 ? 11.911 -6.900 -16.416 1.00 78.25 93 GLY A C 1
ATOM 682 O O . GLY A 1 93 ? 10.993 -7.701 -16.589 1.00 78.25 93 GLY A O 1
ATOM 683 N N . ALA A 1 94 ? 12.844 -6.691 -17.348 1.00 75.75 94 ALA A N 1
ATOM 684 C CA . ALA A 1 94 ? 12.921 -7.432 -18.604 1.00 75.75 94 ALA A CA 1
ATOM 685 C C . ALA A 1 94 ? 14.290 -8.095 -18.791 1.00 75.75 94 ALA A C 1
ATOM 687 O O . ALA A 1 94 ? 15.341 -7.462 -18.665 1.00 75.75 94 ALA A O 1
ATOM 688 N N . GLY A 1 95 ? 14.267 -9.379 -19.160 1.00 72.25 95 GLY A N 1
ATOM 689 C CA . GLY A 1 95 ? 15.466 -10.123 -19.551 1.00 72.25 95 GLY A CA 1
ATOM 690 C C . GLY A 1 95 ? 16.551 -10.179 -18.468 1.00 72.25 95 GLY A C 1
ATOM 691 O O . GLY A 1 95 ? 16.255 -10.259 -17.279 1.00 72.25 95 GLY A O 1
ATOM 692 N N . THR A 1 96 ? 17.816 -10.160 -18.893 1.00 70.75 96 THR A N 1
ATOM 693 C CA . THR A 1 96 ? 19.025 -10.307 -18.057 1.00 70.75 96 THR A CA 1
ATOM 694 C C . THR A 1 96 ? 19.667 -8.960 -17.683 1.00 70.75 96 THR A C 1
ATOM 696 O O . THR A 1 96 ? 20.886 -8.824 -17.726 1.00 70.75 96 THR A O 1
ATOM 699 N N . GLY A 1 97 ? 18.863 -7.930 -17.403 1.00 70.25 97 GLY A N 1
ATOM 700 C CA . GLY A 1 97 ? 19.368 -6.585 -17.091 1.00 70.25 97 GLY A CA 1
ATOM 701 C C . GLY A 1 97 ? 20.007 -6.439 -15.703 1.00 70.25 97 GLY A C 1
ATOM 702 O O . GLY A 1 97 ? 19.891 -7.320 -14.849 1.00 70.25 97 GLY A O 1
ATOM 703 N N . ASN A 1 98 ? 20.638 -5.284 -15.467 1.00 75.06 98 ASN A N 1
ATOM 704 C CA . ASN A 1 98 ? 21.124 -4.899 -14.142 1.00 75.06 98 ASN A CA 1
ATOM 705 C C . ASN A 1 98 ? 19.940 -4.436 -13.282 1.00 75.06 98 ASN A C 1
ATOM 707 O O . ASN A 1 98 ? 19.299 -3.428 -13.587 1.00 75.06 98 ASN A O 1
ATOM 711 N N . GLY A 1 99 ? 19.656 -5.180 -12.217 1.00 81.31 99 GLY A N 1
ATOM 712 C CA . GLY A 1 99 ? 18.657 -4.834 -11.208 1.00 81.31 99 GLY A CA 1
ATOM 713 C C . GLY A 1 99 ? 19.057 -5.346 -9.831 1.00 81.31 99 GLY A C 1
ATOM 714 O O . GLY A 1 99 ? 20.195 -5.778 -9.632 1.00 81.31 99 GLY A O 1
ATOM 715 N N . GLY A 1 100 ? 18.110 -5.314 -8.900 1.00 84.94 100 GLY A N 1
ATOM 716 C CA . GLY A 1 100 ? 18.336 -5.578 -7.485 1.00 84.94 100 GLY A CA 1
ATOM 717 C C . GLY A 1 100 ? 18.601 -7.050 -7.173 1.00 84.94 100 GLY A C 1
ATOM 718 O O . GLY A 1 100 ? 18.064 -7.961 -7.814 1.00 84.94 100 GLY A O 1
ATOM 719 N N . ALA A 1 101 ? 19.415 -7.289 -6.142 1.00 86.88 101 ALA A N 1
ATOM 720 C CA . ALA A 1 101 ? 19.692 -8.632 -5.625 1.00 86.88 101 ALA A CA 1
ATOM 721 C C . ALA A 1 101 ? 18.487 -9.241 -4.877 1.00 86.88 101 ALA A C 1
ATOM 723 O O . ALA A 1 101 ? 18.319 -10.461 -4.856 1.00 86.88 101 ALA A O 1
ATOM 724 N N . SER A 1 102 ? 17.633 -8.398 -4.295 1.00 91.88 102 SER A N 1
ATOM 725 C CA . SER A 1 102 ? 16.418 -8.772 -3.568 1.00 91.88 102 SER A CA 1
ATOM 726 C C . SER A 1 102 ? 15.207 -8.025 -4.112 1.00 91.88 102 SER A C 1
ATOM 728 O O . SER A 1 102 ? 15.347 -6.964 -4.720 1.00 91.88 102 SER A O 1
ATOM 730 N N . ALA A 1 103 ? 14.019 -8.583 -3.880 1.00 95.06 103 ALA A N 1
ATOM 731 C CA . ALA A 1 103 ? 12.782 -7.882 -4.171 1.00 95.06 103 ALA A CA 1
ATOM 732 C C . ALA A 1 103 ? 12.639 -6.674 -3.239 1.00 95.06 103 ALA A C 1
ATOM 734 O O . ALA A 1 103 ? 12.863 -6.788 -2.035 1.00 95.06 103 ALA A O 1
ATOM 735 N N . GLN A 1 104 ? 12.250 -5.550 -3.818 1.00 96.69 104 GLN A N 1
ATOM 736 C CA . GLN A 1 104 ? 11.726 -4.382 -3.124 1.00 96.69 104 GLN A CA 1
ATOM 737 C C . GLN A 1 104 ? 10.216 -4.482 -2.922 1.00 96.69 104 GLN A C 1
ATOM 739 O O . GLN A 1 104 ? 9.541 -5.172 -3.695 1.00 96.69 104 GLN A O 1
ATOM 744 N N . VAL A 1 105 ? 9.711 -3.798 -1.898 1.00 98.00 105 VAL A N 1
ATOM 745 C CA . VAL A 1 105 ? 8.363 -3.986 -1.337 1.00 98.00 105 VAL A CA 1
ATOM 746 C C . VAL A 1 105 ? 7.627 -2.644 -1.158 1.00 98.00 105 VAL A C 1
ATOM 748 O O . VAL A 1 105 ? 8.009 -1.649 -1.776 1.00 98.00 105 VAL A O 1
ATOM 751 N N . LEU A 1 106 ? 6.542 -2.587 -0.376 1.00 97.88 106 LEU A N 1
ATOM 752 C CA . LEU A 1 106 ? 5.689 -1.395 -0.270 1.00 97.88 106 LEU A CA 1
ATOM 753 C C . LEU A 1 106 ? 6.432 -0.143 0.229 1.00 97.88 106 LEU A C 1
ATOM 755 O O . LEU A 1 106 ? 6.280 0.919 -0.384 1.00 97.88 106 LEU A O 1
ATOM 759 N N . HIS A 1 107 ? 7.239 -0.233 1.290 1.00 95.62 107 HIS A N 1
ATOM 760 C CA . HIS A 1 107 ? 8.004 0.926 1.768 1.00 95.62 107 HIS A CA 1
ATOM 761 C C . HIS A 1 107 ? 9.023 1.431 0.722 1.00 95.62 107 HIS A C 1
ATOM 763 O O . HIS A 1 107 ? 9.160 2.641 0.522 1.00 95.62 107 HIS A O 1
ATOM 769 N N . ASP A 1 108 ? 9.675 0.529 -0.021 1.00 96.56 108 ASP A N 1
ATOM 770 C CA . ASP A 1 108 ? 10.573 0.895 -1.123 1.00 96.56 108 ASP A CA 1
ATOM 771 C C . ASP A 1 108 ? 9.815 1.599 -2.254 1.00 96.56 108 ASP A C 1
ATOM 773 O O . ASP A 1 108 ? 10.299 2.589 -2.808 1.00 96.56 108 ASP A O 1
ATOM 777 N N . PHE A 1 109 ? 8.619 1.105 -2.596 1.00 97.62 109 PHE A N 1
ATOM 778 C CA . PHE A 1 109 ? 7.759 1.710 -3.610 1.00 97.62 109 PHE A CA 1
ATOM 779 C C . PHE A 1 109 ? 7.450 3.162 -3.251 1.00 97.62 109 PHE A C 1
ATOM 781 O O . PHE A 1 109 ? 7.691 4.062 -4.058 1.00 97.62 109 PHE A O 1
ATOM 788 N N . VAL A 1 110 ? 6.963 3.426 -2.036 1.00 95.69 110 VAL A N 1
ATOM 789 C CA . VAL A 1 110 ? 6.621 4.800 -1.647 1.00 95.69 110 VAL A CA 1
ATOM 790 C C . VAL A 1 110 ? 7.859 5.689 -1.507 1.00 95.69 110 VAL A C 1
ATOM 792 O O . VAL A 1 110 ? 7.808 6.852 -1.899 1.00 95.69 110 VAL A O 1
ATOM 795 N N . SER A 1 111 ? 8.984 5.155 -1.021 1.00 93.06 111 SER A N 1
ATOM 796 C CA . SER A 1 111 ? 10.221 5.925 -0.839 1.00 93.06 111 SER A CA 1
ATOM 797 C C . SER A 1 111 ? 10.841 6.337 -2.174 1.00 93.06 111 SER A C 1
ATOM 799 O O . SER A 1 111 ? 11.277 7.476 -2.341 1.00 93.06 111 SER A O 1
ATOM 801 N N . ASN A 1 112 ? 10.865 5.417 -3.139 1.00 93.25 112 ASN A N 1
ATOM 802 C CA . ASN A 1 112 ? 11.633 5.591 -4.369 1.00 93.25 112 ASN A CA 1
ATOM 803 C C . ASN A 1 112 ? 10.784 6.088 -5.546 1.00 93.25 112 ASN A C 1
ATOM 805 O O . ASN A 1 112 ? 11.331 6.677 -6.476 1.00 93.25 112 ASN A O 1
ATOM 809 N N . THR A 1 113 ? 9.457 5.903 -5.515 1.00 94.50 113 THR A N 1
ATOM 810 C CA . THR A 1 113 ? 8.574 6.303 -6.627 1.00 94.50 113 THR A CA 1
ATOM 811 C C . THR A 1 113 ? 7.685 7.509 -6.298 1.00 94.50 113 THR A C 1
ATOM 813 O O . THR A 1 113 ? 7.449 8.347 -7.173 1.00 94.50 113 THR A O 1
ATOM 816 N N . LEU A 1 114 ? 7.218 7.681 -5.053 1.00 91.31 114 LEU A N 1
ATOM 817 C CA . LEU A 1 114 ? 6.326 8.785 -4.658 1.00 91.31 114 LEU A CA 1
ATOM 818 C C . LEU A 1 114 ? 7.130 10.032 -4.241 1.00 91.31 114 LEU A C 1
ATOM 820 O O . LEU A 1 114 ? 6.963 10.575 -3.150 1.00 91.31 114 LEU A O 1
ATOM 824 N N . SER A 1 115 ? 7.986 10.542 -5.134 1.00 83.69 115 SER A N 1
ATOM 825 C CA . SER A 1 115 ? 8.725 11.793 -4.891 1.00 83.69 115 SER A CA 1
ATOM 826 C C . SER A 1 115 ? 7.779 12.960 -4.585 1.00 83.69 115 SER A C 1
ATOM 828 O O . SER A 1 115 ? 6.725 13.109 -5.216 1.00 83.69 115 SER A O 1
ATOM 830 N N . GLY A 1 116 ? 8.117 13.747 -3.557 1.00 70.56 116 GLY A N 1
ATOM 831 C CA . GLY A 1 116 ? 7.252 14.807 -3.023 1.00 70.56 116 GLY A CA 1
ATOM 832 C C . GLY A 1 116 ? 5.910 14.304 -2.468 1.00 70.56 116 GLY A C 1
ATOM 833 O O . GLY A 1 116 ? 5.006 15.103 -2.221 1.00 70.56 116 GLY A O 1
ATOM 834 N N . GLY A 1 117 ? 5.763 12.986 -2.304 1.00 76.75 117 GLY A N 1
ATOM 835 C CA . GLY A 1 117 ? 4.546 12.311 -1.877 1.00 76.75 117 GLY A CA 1
ATOM 836 C C . GLY A 1 117 ? 3.473 12.175 -2.956 1.00 76.75 117 GLY A C 1
ATOM 837 O O . GLY A 1 117 ? 2.324 11.976 -2.592 1.00 76.75 117 GLY A O 1
ATOM 838 N N . SER A 1 118 ? 3.762 12.340 -4.257 1.00 83.25 118 SER A N 1
ATOM 839 C CA . SER A 1 118 ? 2.692 12.225 -5.277 1.00 83.25 118 SER A CA 1
ATOM 840 C C . SER A 1 118 ? 3.092 11.870 -6.712 1.00 83.25 118 SER A C 1
ATOM 842 O O . SER A 1 118 ? 2.207 11.462 -7.455 1.00 83.25 118 SER A O 1
ATOM 844 N N . LYS A 1 119 ? 4.369 11.974 -7.128 1.00 86.44 119 LYS A N 1
ATOM 845 C CA . LYS A 1 119 ? 4.756 11.877 -8.560 1.00 86.44 119 LYS A CA 1
ATOM 846 C C . LYS A 1 119 ? 4.173 10.662 -9.312 1.00 86.44 119 LYS A C 1
ATOM 848 O O . LYS A 1 119 ? 3.774 10.819 -10.457 1.00 86.44 119 LYS A O 1
ATOM 853 N N . ASN A 1 120 ? 4.120 9.487 -8.685 1.00 95.50 120 ASN A N 1
ATOM 854 C CA . ASN A 1 120 ? 3.637 8.237 -9.291 1.00 95.50 120 ASN A CA 1
ATOM 855 C C . ASN A 1 120 ? 2.321 7.727 -8.674 1.00 95.50 120 ASN A C 1
ATOM 857 O O . ASN A 1 120 ? 2.054 6.526 -8.686 1.00 95.50 120 ASN A O 1
ATOM 861 N N . TRP A 1 121 ? 1.500 8.608 -8.093 1.00 97.12 121 TRP A N 1
ATOM 862 C CA . TRP A 1 121 ? 0.224 8.217 -7.492 1.00 97.12 121 TRP A CA 1
ATOM 863 C C . TRP A 1 121 ? -0.962 9.005 -8.070 1.00 97.12 121 TRP A C 1
ATOM 865 O O . TRP A 1 121 ? -0.885 10.233 -8.123 1.00 97.12 121 TRP A O 1
ATOM 875 N N . PRO A 1 122 ? -2.073 8.347 -8.468 1.00 96.88 122 PRO A N 1
ATOM 876 C CA . PRO A 1 122 ? -2.323 6.896 -8.463 1.00 96.88 122 PRO A CA 1
ATOM 877 C C . PRO A 1 122 ? -1.839 6.164 -9.727 1.00 96.88 122 PRO A C 1
ATOM 879 O O . PRO A 1 122 ? -2.119 4.978 -9.878 1.00 96.88 122 PRO A O 1
ATOM 882 N N . THR A 1 123 ? -1.172 6.865 -10.649 1.00 97.81 123 THR A N 1
ATOM 883 C CA . THR A 1 123 ? -0.718 6.328 -11.943 1.00 97.81 123 THR A CA 1
ATOM 884 C C . THR A 1 123 ? 0.804 6.404 -12.057 1.00 97.81 123 THR A C 1
ATOM 886 O O . THR A 1 123 ? 1.398 7.409 -11.666 1.00 97.81 123 THR A O 1
ATOM 889 N N . SER A 1 124 ? 1.429 5.356 -12.586 1.00 97.12 124 SER A N 1
ATOM 890 C CA . SER A 1 124 ? 2.870 5.260 -12.799 1.00 97.12 124 SER A CA 1
ATOM 891 C C . SER A 1 124 ? 3.357 6.153 -13.948 1.00 97.12 124 SER A C 1
ATOM 893 O O . SER A 1 124 ? 2.595 6.551 -14.830 1.00 97.12 124 SER A O 1
ATOM 895 N N . THR A 1 125 ? 4.655 6.459 -13.957 1.00 95.62 125 THR A N 1
ATOM 896 C CA . THR A 1 125 ? 5.315 7.211 -15.034 1.00 95.62 125 THR A CA 1
ATOM 897 C C . THR A 1 125 ? 6.231 6.291 -15.836 1.00 95.62 125 THR A C 1
ATOM 899 O O . THR A 1 125 ? 6.944 5.454 -15.276 1.00 95.62 125 THR A O 1
ATOM 902 N N . VAL A 1 126 ? 6.252 6.465 -17.158 1.00 95.12 126 VAL A N 1
ATOM 903 C CA . VAL A 1 126 ? 7.215 5.808 -18.052 1.00 95.12 126 VAL A CA 1
ATOM 904 C C . VAL A 1 126 ? 8.310 6.777 -18.469 1.00 95.12 126 VAL A C 1
ATOM 906 O O . VAL A 1 126 ? 8.034 7.919 -18.829 1.00 95.12 126 VAL A O 1
ATOM 909 N N . GLY A 1 127 ? 9.552 6.307 -18.425 1.00 92.44 127 GLY A N 1
ATOM 910 C CA . GLY A 1 127 ? 10.717 7.020 -18.921 1.00 92.44 127 GLY A CA 1
ATOM 911 C C . GLY A 1 127 ? 10.920 6.783 -20.417 1.00 92.44 127 GLY A C 1
ATOM 912 O O . GLY A 1 127 ? 10.570 5.735 -20.960 1.00 92.44 127 GLY A O 1
ATOM 913 N N . SER A 1 128 ? 11.540 7.750 -21.094 1.00 86.81 128 SER A N 1
ATOM 914 C CA . SER A 1 128 ? 11.772 7.720 -22.552 1.00 86.81 128 SER A CA 1
ATOM 915 C C . SER A 1 128 ? 12.580 6.513 -23.055 1.00 86.81 128 SER A C 1
ATOM 917 O O . SER A 1 128 ? 12.465 6.143 -24.221 1.00 86.81 128 SER A O 1
ATOM 919 N N . GLY A 1 129 ? 13.387 5.897 -22.187 1.00 84.88 129 GLY A N 1
ATOM 920 C CA . GLY A 1 129 ? 14.192 4.716 -22.499 1.00 84.88 129 GLY A CA 1
ATOM 921 C C . GLY A 1 129 ? 13.449 3.382 -22.384 1.00 84.88 129 GLY A C 1
ATOM 922 O O . GLY A 1 129 ? 13.997 2.349 -22.774 1.00 84.88 129 GLY A O 1
ATOM 923 N N . ASN A 1 130 ? 12.216 3.368 -21.870 1.00 90.81 130 ASN A N 1
ATOM 924 C CA . ASN A 1 130 ? 11.486 2.126 -21.664 1.00 90.81 130 ASN A CA 1
ATOM 925 C C . ASN A 1 130 ? 11.150 1.452 -22.999 1.00 90.81 130 ASN A C 1
ATOM 927 O O . ASN A 1 130 ? 10.432 2.006 -23.827 1.00 90.81 130 ASN A O 1
ATOM 931 N N . SER A 1 131 ? 11.631 0.226 -23.185 1.00 89.69 131 SER A N 1
ATOM 932 C CA . SER A 1 131 ? 11.363 -0.570 -24.394 1.00 89.69 131 SER A CA 1
ATOM 933 C C . SER A 1 131 ? 10.609 -1.862 -24.104 1.00 89.69 131 SER A C 1
ATOM 935 O O . SER A 1 131 ? 10.003 -2.439 -25.002 1.00 89.69 131 SER A O 1
ATOM 937 N N . THR A 1 132 ? 10.660 -2.337 -22.858 1.00 88.81 132 THR A N 1
ATOM 938 C CA . THR A 1 132 ? 10.184 -3.681 -22.488 1.00 88.81 132 THR A CA 1
ATOM 939 C C . THR A 1 132 ? 9.434 -3.730 -21.157 1.00 88.81 132 THR A C 1
ATOM 941 O O . THR A 1 132 ? 8.912 -4.782 -20.796 1.00 88.81 132 THR A O 1
ATOM 944 N N . GLY A 1 133 ? 9.379 -2.619 -20.422 1.00 89.12 133 GLY A N 1
ATOM 945 C CA . GLY A 1 133 ? 8.709 -2.526 -19.128 1.00 89.12 133 GLY A CA 1
ATOM 946 C C . GLY A 1 133 ? 7.239 -2.143 -19.223 1.00 89.12 133 GLY A C 1
ATOM 947 O O . GLY A 1 133 ? 6.744 -1.839 -20.312 1.00 89.12 133 GLY A O 1
ATOM 948 N N . PRO A 1 134 ? 6.546 -2.114 -18.072 1.00 91.31 134 PRO A N 1
ATOM 949 C CA . PRO A 1 134 ? 5.147 -1.718 -18.010 1.00 91.31 134 PRO A CA 1
ATOM 950 C C . PRO A 1 134 ? 4.930 -0.304 -18.564 1.00 91.31 134 PRO A C 1
ATOM 952 O O . PRO A 1 134 ? 5.756 0.591 -18.382 1.00 91.31 134 PRO A O 1
ATOM 955 N N . VAL A 1 135 ? 3.803 -0.120 -19.250 1.00 92.44 135 VAL A N 1
ATOM 956 C CA . VAL A 1 135 ? 3.352 1.175 -19.768 1.00 92.44 135 VAL A CA 1
ATOM 957 C C . VAL A 1 135 ? 2.202 1.670 -18.883 1.00 92.44 135 VAL A C 1
ATOM 959 O O . VAL A 1 135 ? 1.337 0.855 -18.555 1.00 92.44 135 VAL A O 1
ATOM 962 N N . PRO A 1 136 ? 2.172 2.965 -18.515 1.00 95.56 136 PRO A N 1
ATOM 963 C CA . PRO A 1 136 ? 1.156 3.529 -17.649 1.00 95.56 136 PRO A CA 1
ATOM 964 C C . PRO A 1 136 ? -0.258 3.294 -18.157 1.00 95.56 136 PRO A C 1
ATOM 966 O O . PRO A 1 136 ? -0.583 3.588 -19.311 1.00 95.56 136 PRO A O 1
ATOM 969 N N . VAL A 1 137 ? -1.108 2.817 -17.257 1.00 96.25 137 VAL A N 1
ATOM 970 C CA . VAL A 1 137 ? -2.561 2.779 -17.429 1.00 96.25 137 VAL A CA 1
ATOM 971 C C . VAL A 1 137 ? -3.174 3.610 -16.314 1.00 96.25 137 VAL A C 1
ATOM 973 O O . VAL A 1 137 ? -2.629 3.683 -15.216 1.00 96.25 137 VAL A O 1
ATOM 976 N N . GLN A 1 138 ? -4.299 4.268 -16.591 1.00 96.44 138 GLN A N 1
ATOM 977 C CA . GLN A 1 138 ? -4.977 5.083 -15.590 1.00 96.44 138 GLN A CA 1
ATOM 978 C C . GLN A 1 138 ? -5.202 4.285 -14.294 1.00 96.44 138 GLN A C 1
ATOM 980 O O . GLN A 1 138 ? -5.861 3.250 -14.310 1.00 96.44 138 GLN A O 1
ATOM 985 N N . ASN A 1 139 ? -4.692 4.821 -13.181 1.00 96.94 139 ASN A N 1
ATOM 986 C CA . ASN A 1 139 ? -4.763 4.257 -11.829 1.00 96.94 139 ASN A CA 1
ATOM 987 C C . ASN A 1 139 ? -4.028 2.918 -11.627 1.00 96.94 139 ASN A C 1
ATOM 989 O O . ASN A 1 139 ? -4.327 2.208 -10.668 1.00 96.94 139 ASN A O 1
ATOM 993 N N . ASP A 1 140 ? -3.070 2.569 -12.484 1.00 97.88 140 ASP A N 1
ATOM 994 C CA . ASP A 1 140 ? -2.344 1.294 -12.419 1.00 97.88 140 ASP A CA 1
ATOM 995 C C . ASP A 1 140 ? -1.670 1.009 -11.061 1.00 97.88 140 ASP A C 1
ATOM 997 O O . ASP A 1 140 ? -1.703 -0.129 -10.589 1.00 97.88 140 ASP A O 1
ATOM 1001 N N . ASN A 1 141 ? -1.121 2.020 -10.384 1.00 98.25 141 ASN A N 1
ATOM 1002 C CA . ASN A 1 141 ? -0.531 1.873 -9.055 1.00 98.25 141 ASN A CA 1
ATOM 1003 C C . ASN A 1 141 ? -1.596 1.640 -7.977 1.00 98.25 141 ASN A C 1
ATOM 1005 O O . ASN A 1 141 ? -1.423 0.759 -7.134 1.00 98.25 141 ASN A O 1
ATOM 1009 N N . ALA A 1 142 ? -2.718 2.362 -8.022 1.00 97.88 142 ALA A N 1
ATOM 1010 C CA . ALA A 1 142 ? -3.838 2.107 -7.112 1.00 97.88 142 ALA A CA 1
ATOM 1011 C C . ALA A 1 142 ? -4.450 0.712 -7.334 1.00 97.88 142 ALA A C 1
ATOM 1013 O O . ALA A 1 142 ? -4.807 0.026 -6.374 1.00 97.88 142 ALA A O 1
ATOM 1014 N N . GLU A 1 143 ? -4.528 0.261 -8.587 1.00 98.25 143 GLU A N 1
ATOM 1015 C CA . GLU A 1 143 ? -5.000 -1.076 -8.941 1.00 98.25 143 GLU A CA 1
ATOM 1016 C C . GLU A 1 143 ? -4.043 -2.165 -8.441 1.00 98.25 143 GLU A C 1
ATOM 1018 O O . GLU A 1 143 ? -4.480 -3.156 -7.851 1.00 98.25 143 GLU A O 1
ATOM 1023 N N . ALA A 1 144 ? -2.736 -1.977 -8.630 1.00 98.25 144 ALA A N 1
ATOM 1024 C CA . ALA A 1 144 ? -1.716 -2.910 -8.168 1.00 98.25 144 ALA A CA 1
ATOM 1025 C C . ALA A 1 144 ? -1.715 -3.051 -6.637 1.00 98.25 144 ALA A C 1
ATOM 1027 O O . ALA A 1 144 ? -1.770 -4.175 -6.134 1.00 98.25 144 ALA A O 1
ATOM 1028 N N . VAL A 1 145 ? -1.758 -1.932 -5.900 1.00 98.06 145 VAL A N 1
ATOM 1029 C CA . VAL A 1 145 ? -1.869 -1.945 -4.432 1.00 98.06 145 VAL A CA 1
ATOM 1030 C C . VAL A 1 145 ? -3.151 -2.660 -3.999 1.00 98.06 145 VAL A C 1
ATOM 1032 O O . VAL A 1 145 ? -3.088 -3.584 -3.190 1.00 98.06 145 VAL A O 1
ATOM 1035 N N . ALA A 1 146 ? -4.310 -2.311 -4.568 1.00 97.75 146 ALA A N 1
ATOM 1036 C CA . ALA A 1 146 ? -5.583 -2.954 -4.229 1.00 97.75 146 ALA A CA 1
ATOM 1037 C C . ALA A 1 146 ? -5.549 -4.475 -4.451 1.00 97.75 146 ALA A C 1
ATOM 1039 O O . ALA A 1 146 ? -6.035 -5.250 -3.621 1.00 97.75 146 ALA A O 1
ATOM 1040 N N . LYS A 1 147 ? -4.959 -4.923 -5.565 1.00 97.88 147 LYS A N 1
ATOM 1041 C CA . LYS A 1 147 ? -4.816 -6.349 -5.889 1.00 97.88 147 LYS A CA 1
ATOM 1042 C C . LYS A 1 147 ? -3.956 -7.093 -4.879 1.00 97.88 147 LYS A C 1
ATOM 1044 O O . LYS A 1 147 ? -4.264 -8.243 -4.582 1.00 97.88 147 LYS A O 1
ATOM 1049 N N . ASP A 1 148 ? -2.897 -6.480 -4.371 1.00 98.00 148 ASP A N 1
ATOM 1050 C CA . ASP A 1 148 ? -2.046 -7.124 -3.374 1.00 98.00 148 ASP A CA 1
ATOM 1051 C C . ASP A 1 148 ? -2.719 -7.127 -1.993 1.00 98.00 148 ASP A C 1
ATOM 1053 O O . ASP A 1 148 ? -2.798 -8.182 -1.364 1.00 98.00 148 ASP A O 1
ATOM 1057 N N . LEU A 1 149 ? -3.343 -6.017 -1.577 1.00 97.00 149 LEU A N 1
ATOM 1058 C CA . LEU A 1 149 ? -4.094 -5.943 -0.313 1.00 97.00 149 LEU A CA 1
ATOM 1059 C C . LEU A 1 149 ? -5.260 -6.945 -0.257 1.00 97.00 149 LEU A C 1
ATOM 1061 O O . LEU A 1 149 ? -5.510 -7.576 0.770 1.00 97.00 149 LEU A O 1
ATOM 1065 N N . THR A 1 150 ? -5.966 -7.146 -1.372 1.00 94.81 150 THR A N 1
ATOM 1066 C CA . THR A 1 150 ? -7.096 -8.091 -1.437 1.00 94.81 150 THR A CA 1
ATOM 1067 C C . THR A 1 150 ? -6.673 -9.563 -1.482 1.00 94.81 150 THR A C 1
ATOM 1069 O O . THR A 1 150 ? -7.512 -10.433 -1.231 1.00 94.81 150 THR A O 1
ATOM 1072 N N . LYS A 1 151 ? -5.391 -9.865 -1.722 1.00 96.75 151 LYS A N 1
ATOM 1073 C CA . LYS A 1 151 ? -4.832 -11.230 -1.660 1.00 96.75 151 LYS A CA 1
ATOM 1074 C C . LYS A 1 151 ? -4.325 -11.631 -0.278 1.00 96.75 151 LYS A C 1
ATOM 1076 O O . LYS A 1 151 ? -4.058 -12.813 -0.070 1.00 96.75 151 LYS A O 1
ATOM 1081 N N . LEU A 1 152 ? -4.196 -10.679 0.643 1.00 95.81 152 LEU A N 1
ATOM 1082 C CA . LEU A 1 152 ? -3.793 -10.950 2.019 1.00 95.81 152 LEU A CA 1
ATOM 1083 C C . LEU A 1 152 ? -4.780 -11.899 2.720 1.00 95.81 152 LEU A C 1
ATOM 1085 O O . LEU A 1 152 ? -5.949 -12.034 2.328 1.00 95.81 152 LEU A O 1
ATOM 1089 N N . THR A 1 153 ? -4.319 -12.546 3.788 1.00 94.94 153 THR A N 1
ATOM 1090 C CA . THR A 1 153 ? -5.194 -13.338 4.660 1.00 94.94 153 THR A CA 1
ATOM 1091 C C . THR A 1 153 ? -6.225 -12.444 5.351 1.00 94.94 153 THR A C 1
ATOM 1093 O O . THR A 1 153 ? -6.054 -11.231 5.459 1.00 94.94 153 THR A O 1
ATOM 1096 N N . THR A 1 154 ? -7.317 -13.028 5.849 1.00 91.38 154 THR A N 1
ATOM 1097 C CA . THR A 1 154 ? -8.362 -12.269 6.558 1.00 91.38 154 THR A CA 1
ATOM 1098 C C . THR A 1 154 ? -7.810 -11.473 7.745 1.00 91.38 154 THR A C 1
ATOM 1100 O O . THR A 1 154 ? -8.221 -10.337 7.956 1.00 91.38 154 THR A O 1
ATOM 1103 N N . GLU A 1 155 ? -6.849 -12.030 8.485 1.00 90.69 155 GLU A N 1
ATOM 1104 C CA . GLU A 1 155 ? -6.222 -11.346 9.621 1.00 90.69 155 GLU A CA 1
ATOM 1105 C C . GLU A 1 155 ? -5.363 -10.159 9.167 1.00 90.69 155 GLU A C 1
ATOM 1107 O O . GLU A 1 155 ? -5.507 -9.046 9.669 1.00 90.69 155 GLU A O 1
ATOM 1112 N N . GLU A 1 156 ? -4.522 -10.364 8.151 1.00 92.44 156 GLU A N 1
ATOM 1113 C CA . GLU A 1 156 ? -3.695 -9.302 7.568 1.00 92.44 156 GLU A CA 1
ATOM 1114 C C . GLU A 1 156 ? -4.560 -8.180 6.968 1.00 92.44 156 GLU A C 1
ATOM 1116 O O . GLU A 1 156 ? -4.251 -7.001 7.146 1.00 92.44 156 GLU A O 1
ATOM 1121 N N . LYS A 1 157 ? -5.691 -8.522 6.334 1.00 90.75 157 LYS A N 1
ATOM 1122 C CA . LYS A 1 157 ? -6.677 -7.548 5.840 1.00 90.75 157 LYS A CA 1
ATOM 1123 C C . LYS A 1 157 ? -7.245 -6.682 6.955 1.00 90.75 157 LYS A C 1
ATOM 1125 O O . LYS A 1 157 ? -7.351 -5.475 6.770 1.00 90.75 157 LYS A O 1
ATOM 1130 N N . ASN A 1 158 ? -7.585 -7.267 8.104 1.00 87.31 158 ASN A N 1
ATOM 1131 C CA . ASN A 1 158 ? -8.096 -6.511 9.250 1.00 87.31 158 ASN A CA 1
ATOM 1132 C C . ASN A 1 158 ? -7.044 -5.532 9.793 1.00 87.31 158 ASN A C 1
ATOM 1134 O O . ASN A 1 158 ? -7.373 -4.388 10.110 1.00 87.31 158 ASN A O 1
ATOM 1138 N N . ILE A 1 159 ? -5.775 -5.950 9.849 1.00 89.81 159 ILE A N 1
ATOM 1139 C CA . ILE A 1 159 ? -4.658 -5.083 10.254 1.00 89.81 159 ILE A CA 1
ATOM 1140 C C . ILE A 1 159 ? -4.506 -3.917 9.270 1.00 89.81 159 ILE A C 1
ATOM 1142 O O . ILE A 1 159 ? -4.469 -2.760 9.687 1.00 89.81 159 ILE A O 1
ATOM 1146 N N . VAL A 1 160 ? -4.470 -4.203 7.966 1.00 92.56 160 VAL A N 1
ATOM 1147 C CA . VAL A 1 160 ? -4.370 -3.179 6.915 1.00 92.56 160 VAL A CA 1
ATOM 1148 C C . VAL A 1 160 ? -5.544 -2.211 6.961 1.00 92.56 160 VAL A C 1
ATOM 1150 O O . VAL A 1 160 ? -5.335 -1.004 6.886 1.00 92.56 160 VAL A O 1
ATOM 1153 N N . ALA A 1 161 ? -6.765 -2.719 7.109 1.00 89.19 161 ALA A N 1
ATOM 1154 C CA . ALA A 1 161 ? -7.969 -1.906 7.206 1.00 89.19 161 ALA A CA 1
ATOM 1155 C C . ALA A 1 161 ? -7.903 -0.944 8.401 1.00 89.19 161 ALA A C 1
ATOM 1157 O O . ALA A 1 161 ? -8.197 0.241 8.255 1.00 89.19 161 ALA A O 1
ATOM 1158 N N . GLY A 1 162 ? -7.441 -1.427 9.560 1.00 88.12 162 GLY A N 1
ATOM 1159 C CA . GLY A 1 162 ? -7.213 -0.588 10.736 1.00 88.12 162 GLY A CA 1
ATOM 1160 C C . GLY A 1 162 ? -6.134 0.476 10.516 1.00 88.12 162 GLY A C 1
ATOM 1161 O O . GLY A 1 162 ? -6.303 1.618 10.942 1.00 88.12 162 GLY A O 1
ATOM 1162 N N . LEU A 1 163 ? -5.043 0.134 9.823 1.00 89.75 163 LEU A N 1
ATOM 1163 C CA . LEU A 1 163 ? -3.979 1.083 9.488 1.00 89.75 163 LEU A CA 1
ATOM 1164 C C . LEU A 1 163 ? -4.445 2.145 8.485 1.00 89.75 163 LEU A C 1
ATOM 1166 O O . LEU A 1 163 ? -4.161 3.315 8.708 1.00 89.75 163 LEU A O 1
ATOM 1170 N N . LEU A 1 164 ? -5.190 1.767 7.440 1.00 88.00 164 LEU A N 1
ATOM 1171 C CA . LEU A 1 164 ? -5.779 2.699 6.469 1.00 88.00 164 LEU A CA 1
ATOM 1172 C C . LEU A 1 164 ? -6.750 3.668 7.136 1.00 88.00 164 LEU A C 1
ATOM 1174 O O . LEU A 1 164 ? -6.667 4.869 6.899 1.00 88.00 164 LEU A O 1
ATOM 1178 N N . ALA A 1 165 ? -7.638 3.160 7.996 1.00 84.62 165 ALA A N 1
ATOM 1179 C CA . ALA A 1 165 ? -8.557 4.006 8.748 1.00 84.62 165 ALA A CA 1
ATOM 1180 C C . ALA A 1 165 ? -7.781 5.023 9.596 1.00 84.62 165 ALA A C 1
ATOM 1182 O O . ALA A 1 165 ? -8.007 6.226 9.524 1.00 84.62 165 ALA A O 1
ATOM 1183 N N . LYS A 1 166 ? -6.776 4.541 10.328 1.00 80.25 166 LYS A N 1
ATOM 1184 C CA . LYS A 1 166 ? -5.941 5.365 11.198 1.00 80.25 166 LYS A CA 1
ATOM 1185 C C . LYS A 1 166 ? -5.157 6.446 10.447 1.00 80.25 166 LYS A C 1
ATOM 1187 O O . LYS A 1 166 ? -5.049 7.559 10.953 1.00 80.25 166 LYS A O 1
ATOM 1192 N N . THR A 1 167 ? -4.585 6.134 9.285 1.00 81.25 167 THR A N 1
ATOM 1193 C CA . THR A 1 167 ? -3.746 7.082 8.538 1.00 81.25 167 THR A CA 1
ATOM 1194 C C . THR A 1 167 ? -4.553 8.067 7.699 1.00 81.25 167 THR A C 1
ATOM 1196 O O . THR A 1 167 ? -4.145 9.219 7.585 1.00 81.25 167 THR A O 1
ATOM 1199 N N . ILE A 1 168 ? -5.692 7.646 7.140 1.00 72.00 168 ILE A N 1
ATOM 1200 C CA . ILE A 1 168 ? -6.477 8.457 6.198 1.00 72.00 168 ILE A CA 1
ATOM 1201 C C . ILE A 1 168 ? -7.510 9.329 6.915 1.00 72.00 168 ILE A C 1
ATOM 1203 O O . ILE A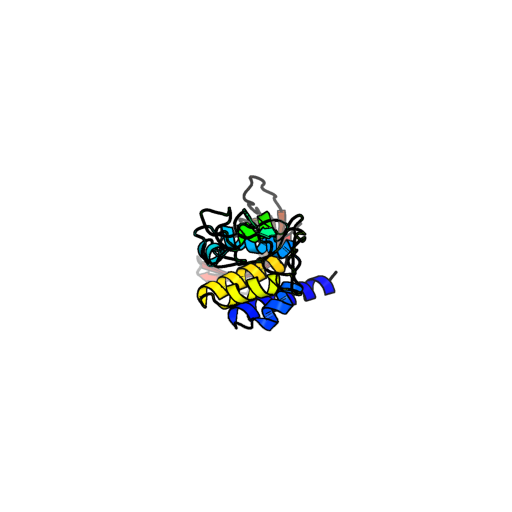 1 168 ? -7.771 10.429 6.447 1.00 72.00 168 ILE A O 1
ATOM 1207 N N . GLU A 1 169 ? -8.020 8.938 8.091 1.00 67.00 169 GLU A N 1
ATOM 1208 C CA . GLU A 1 169 ? -8.898 9.808 8.901 1.00 67.00 169 GLU A CA 1
ATOM 1209 C C . GLU A 1 169 ? -8.182 11.066 9.443 1.00 67.00 169 GLU A C 1
ATOM 1211 O O . GLU A 1 169 ? -8.806 11.893 10.105 1.00 67.00 169 GLU A O 1
ATOM 1216 N N . GLY A 1 170 ? -6.876 11.241 9.194 1.00 54.88 170 GLY A N 1
ATOM 1217 C CA . GLY A 1 170 ? -6.098 12.336 9.783 1.00 54.88 170 GLY A CA 1
ATOM 1218 C C . GLY A 1 170 ? -5.896 12.162 11.290 1.00 54.88 170 GLY A C 1
ATOM 1219 O O . GLY A 1 170 ? -5.562 13.115 11.996 1.00 54.88 170 GLY A O 1
ATOM 1220 N N . GLY A 1 171 ? -6.081 10.938 11.788 1.00 45.66 171 GLY A N 1
ATOM 1221 C CA . GLY A 1 171 ? -5.715 10.561 13.136 1.00 45.66 171 GLY A CA 1
ATOM 1222 C C . GLY A 1 171 ? -4.199 10.527 13.251 1.00 45.66 171 GLY A C 1
ATOM 1223 O O . GLY A 1 171 ? -3.582 9.470 13.121 1.00 45.66 171 GLY A O 1
ATOM 1224 N N . GLU A 1 172 ? -3.584 11.662 13.586 1.00 36.53 172 GLU A N 1
ATOM 1225 C CA . GLU A 1 172 ? -2.443 11.595 14.489 1.00 36.53 172 GLU A CA 1
ATOM 1226 C C . GLU A 1 172 ? -2.925 10.774 15.685 1.00 36.53 172 GLU A C 1
ATOM 1228 O O . GLU A 1 172 ? -3.657 11.250 16.555 1.00 36.53 172 GLU A O 1
ATOM 1233 N N . VAL A 1 173 ? -2.582 9.488 15.693 1.00 42.16 173 VAL A N 1
ATOM 1234 C CA . VAL A 1 173 ? -2.686 8.702 16.905 1.00 42.16 173 VAL A CA 1
ATOM 1235 C C . VAL A 1 173 ? -1.590 9.235 17.788 1.00 42.16 173 VAL A C 1
ATOM 1237 O O . VAL A 1 173 ? -0.478 8.717 17.819 1.00 42.16 173 VAL A O 1
ATOM 1240 N N . VAL A 1 174 ? -1.950 10.276 18.533 1.00 39.47 174 VAL A N 1
ATOM 1241 C CA . VAL A 1 174 ? -1.495 10.389 19.902 1.00 39.47 174 VAL A CA 1
ATOM 1242 C C . VAL A 1 174 ? -1.880 9.055 20.519 1.00 39.47 174 VAL A C 1
ATOM 1244 O O . VAL A 1 174 ? -3.045 8.776 20.809 1.00 39.47 174 VAL A O 1
ATOM 1247 N N . GLU A 1 175 ? -0.896 8.168 20.592 1.00 39.75 175 GLU A N 1
ATOM 1248 C CA . GLU A 1 175 ? -0.988 6.925 21.322 1.00 39.75 175 GLU A CA 1
ATOM 1249 C C . GLU A 1 175 ? -1.147 7.327 22.784 1.00 39.75 175 GLU A C 1
ATOM 1251 O O . GLU A 1 175 ? -0.183 7.459 23.533 1.00 39.75 175 GLU A O 1
ATOM 1256 N N . ILE A 1 176 ? -2.381 7.601 23.200 1.00 42.56 176 ILE A N 1
ATOM 1257 C CA . ILE A 1 176 ? -2.684 7.781 24.605 1.00 42.56 176 ILE A CA 1
ATOM 1258 C C . ILE A 1 176 ? -2.630 6.381 25.212 1.00 42.56 176 ILE A C 1
ATOM 1260 O O . ILE A 1 176 ? -3.645 5.708 25.398 1.00 42.56 176 ILE A O 1
ATOM 1264 N N . ARG A 1 177 ? -1.412 5.923 25.515 1.00 39.59 177 ARG A N 1
ATOM 1265 C CA . ARG A 1 177 ? -1.174 4.824 26.447 1.00 39.59 177 ARG A CA 1
ATOM 1266 C C . ARG A 1 177 ? -1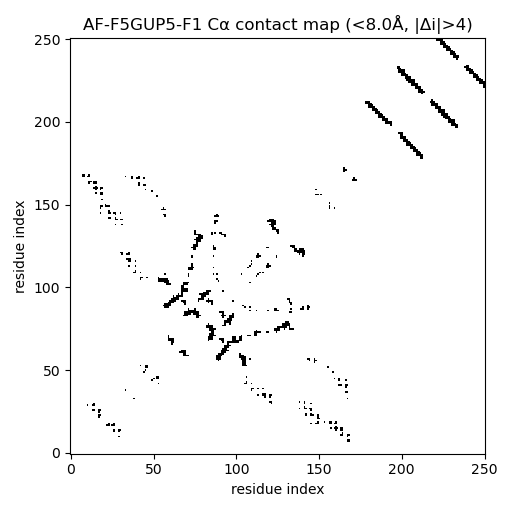.630 5.305 27.815 1.00 39.59 177 ARG A C 1
ATOM 1268 O O . ARG A 1 177 ? -0.826 5.829 28.565 1.00 39.59 177 ARG A O 1
ATOM 1275 N N . ALA A 1 178 ? -2.929 5.177 28.079 1.00 44.19 178 ALA A N 1
ATOM 1276 C CA . ALA A 1 178 ? -3.609 5.551 29.315 1.00 44.19 178 ALA A CA 1
ATOM 1277 C C . ALA A 1 178 ? -3.265 6.964 29.836 1.00 44.19 178 ALA A C 1
ATOM 1279 O O . ALA A 1 178 ? -2.217 7.195 30.433 1.00 44.19 178 ALA A O 1
ATOM 1280 N N . VAL A 1 179 ? -4.206 7.912 29.742 1.00 44.28 179 VAL A N 1
ATOM 1281 C CA . VAL A 1 179 ? -4.133 9.098 30.610 1.00 44.28 179 VAL A CA 1
ATOM 1282 C C . VAL A 1 179 ? -4.318 8.620 32.050 1.00 44.28 179 VAL A C 1
ATOM 1284 O O . VAL A 1 179 ? -5.443 8.440 32.513 1.00 44.28 179 VAL A O 1
ATOM 1287 N N . SER A 1 180 ? -3.223 8.412 32.779 1.00 44.50 180 SER A N 1
ATOM 1288 C CA . SER A 1 180 ? -3.284 8.328 34.235 1.00 44.50 180 SER A CA 1
ATOM 1289 C C . SER A 1 180 ? -3.499 9.742 34.764 1.00 44.50 180 SER A C 1
ATOM 1291 O O . SER A 1 180 ? -2.561 10.486 35.033 1.00 44.50 180 SER A O 1
ATOM 1293 N N . SER A 1 181 ? -4.767 10.127 34.850 1.00 47.62 181 SER A N 1
ATOM 1294 C CA . SER A 1 181 ? -5.216 11.389 35.425 1.00 47.62 181 SER A CA 1
ATOM 1295 C C . SER A 1 181 ? -5.181 11.277 36.950 1.00 47.62 181 SER A C 1
ATOM 1297 O O . SER A 1 181 ? -6.187 10.948 37.578 1.00 47.62 181 SER A O 1
ATOM 1299 N N . THR A 1 182 ? -4.033 11.540 37.576 1.00 51.75 182 THR A N 1
ATOM 1300 C CA . THR A 1 182 ? -3.984 11.732 39.031 1.00 51.75 182 THR A CA 1
ATOM 1301 C C . THR A 1 182 ? -4.486 13.136 39.353 1.00 51.75 182 THR A C 1
ATOM 1303 O O . THR A 1 182 ? -3.757 14.115 39.194 1.00 51.75 182 THR A O 1
ATOM 1306 N N . SER A 1 183 ? -5.743 13.250 39.787 1.00 54.78 183 SER A N 1
ATOM 1307 C CA . SER A 1 183 ? -6.293 14.511 40.295 1.00 54.78 183 SER A CA 1
ATOM 1308 C C . SER A 1 183 ? -6.132 14.580 41.809 1.00 54.78 183 SER A C 1
ATOM 1310 O O . SER A 1 183 ? -6.628 13.698 42.514 1.00 54.78 183 SER A O 1
ATOM 1312 N N . VAL A 1 184 ? -5.510 15.642 42.316 1.00 61.16 184 VAL A N 1
ATOM 1313 C CA . VAL A 1 184 ? -5.502 15.944 43.754 1.00 61.16 184 VAL A CA 1
ATOM 1314 C C . VAL A 1 184 ? -6.498 17.071 43.989 1.00 61.16 184 VAL A C 1
ATOM 1316 O O . VAL A 1 184 ? -6.387 18.127 43.368 1.00 61.16 184 VAL A O 1
ATOM 1319 N N . MET A 1 185 ? -7.488 16.840 44.853 1.00 65.12 185 MET A N 1
ATOM 1320 C CA . MET A 1 185 ? -8.525 17.819 45.188 1.00 65.12 185 MET A CA 1
ATOM 1321 C C . MET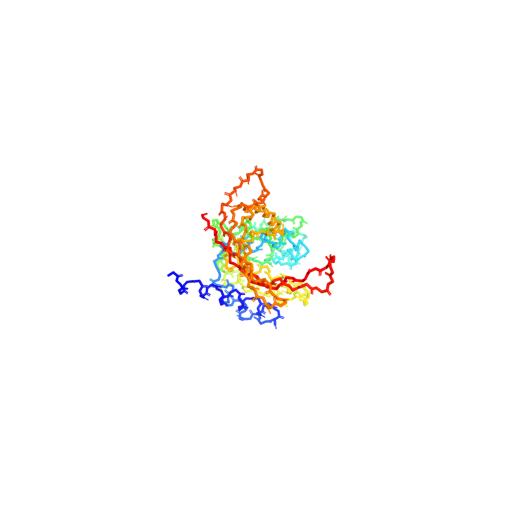 A 1 185 ? -8.647 17.974 46.697 1.00 65.12 185 MET A C 1
ATOM 1323 O O . MET A 1 185 ? -8.791 16.988 47.418 1.00 65.12 185 MET A O 1
ATOM 1327 N N . VAL A 1 186 ? -8.643 19.222 47.153 1.00 73.81 186 VAL A N 1
ATOM 1328 C CA . VAL A 1 186 ? -8.940 19.597 48.534 1.00 73.81 186 VAL A CA 1
ATOM 1329 C C . VAL A 1 186 ? -10.388 20.062 48.574 1.00 73.81 186 VAL A C 1
ATOM 1331 O O . VAL A 1 186 ? -10.742 21.006 47.871 1.00 73.81 186 VAL A O 1
ATOM 1334 N N . ASN A 1 187 ? -11.227 19.392 49.367 1.00 73.75 187 ASN A N 1
ATOM 1335 C CA . ASN A 1 187 ? -12.636 19.747 49.533 1.00 73.75 187 ASN A CA 1
ATOM 1336 C C . ASN A 1 187 ? -12.847 20.439 50.882 1.00 73.75 187 ASN A C 1
ATOM 1338 O O . ASN A 1 187 ? -12.390 19.939 51.907 1.00 73.75 187 ASN A O 1
ATOM 1342 N N . ALA A 1 188 ? -13.566 21.556 50.871 1.00 78.19 188 ALA A N 1
ATOM 1343 C CA . ALA A 1 188 ? -14.158 22.164 52.050 1.00 78.19 188 ALA A CA 1
ATOM 1344 C C . ALA A 1 188 ? -15.653 21.846 52.043 1.00 78.19 188 ALA A C 1
ATOM 1346 O O . ALA A 1 188 ? -16.331 22.066 51.035 1.00 78.19 188 ALA A O 1
ATOM 1347 N N . SER A 1 189 ? -16.162 21.325 53.153 1.00 81.38 189 SER A N 1
ATOM 1348 C CA . SER A 1 189 ? -17.518 20.796 53.195 1.00 81.38 189 SER A CA 1
ATOM 1349 C C . SER A 1 189 ? -18.302 21.275 54.398 1.00 81.38 189 SER A C 1
ATOM 1351 O O . SER A 1 189 ? -17.734 21.522 55.459 1.00 81.38 189 SER A O 1
ATOM 1353 N N . TYR A 1 190 ? -19.614 21.352 54.211 1.00 77.38 190 TYR A N 1
ATOM 1354 C CA . TYR A 1 190 ? -20.571 21.767 55.221 1.00 77.38 190 TYR A CA 1
ATOM 1355 C C . TYR A 1 190 ? -21.685 20.727 55.333 1.00 77.38 190 TYR A C 1
ATOM 1357 O O . TYR A 1 190 ? -22.340 20.393 54.340 1.00 77.38 190 TYR A O 1
ATOM 1365 N N . ASP A 1 191 ? -21.892 20.234 56.554 1.00 76.44 191 ASP A N 1
ATOM 1366 C CA . ASP A 1 191 ? -23.051 19.425 56.921 1.00 76.44 191 ASP A CA 1
ATOM 1367 C C . ASP A 1 191 ? -24.251 20.349 57.133 1.00 76.44 191 ASP A C 1
ATOM 1369 O O . ASP A 1 191 ? -24.237 21.238 57.990 1.00 76.44 191 ASP A O 1
ATOM 1373 N N . LEU A 1 192 ? -25.304 20.146 56.348 1.00 66.94 192 LEU A N 1
ATOM 1374 C CA . LEU A 1 192 ? -26.572 20.829 56.549 1.00 66.94 192 LEU A CA 1
ATOM 1375 C C . LEU A 1 192 ? -27.362 20.003 57.566 1.00 66.94 192 LEU A C 1
ATOM 1377 O O . LEU A 1 192 ? -28.002 19.011 57.221 1.00 66.94 192 LEU A O 1
ATOM 1381 N N . LEU A 1 193 ? -27.273 20.382 58.842 1.00 64.06 193 LEU A N 1
ATOM 1382 C CA . LEU A 1 193 ? -28.016 19.720 59.914 1.00 64.06 193 LEU A CA 1
ATOM 1383 C C . LEU A 1 193 ? -29.522 19.816 59.636 1.00 64.06 193 LEU A C 1
ATOM 1385 O O . LEU A 1 193 ? -30.091 20.906 59.593 1.00 64.06 193 LEU A O 1
ATOM 1389 N N . SER A 1 194 ? -30.164 18.663 59.458 1.00 55.56 194 SER A N 1
ATOM 1390 C CA . SER A 1 194 ? -31.618 18.542 59.425 1.00 55.56 194 SER A CA 1
ATOM 1391 C C . SER A 1 194 ? -32.044 17.820 60.700 1.00 55.56 194 SER A C 1
ATOM 1393 O O . SER A 1 194 ? -31.810 16.622 60.854 1.00 55.56 194 SER A O 1
ATOM 1395 N N . GLU A 1 195 ? -32.593 18.561 61.663 1.00 55.41 195 GLU A N 1
ATOM 1396 C CA . GLU A 1 195 ? -33.122 17.983 62.898 1.00 55.41 195 GLU A CA 1
ATOM 1397 C C . GLU A 1 195 ? -34.272 17.018 62.557 1.00 55.41 195 GLU A C 1
ATOM 1399 O O . GLU A 1 195 ? -35.302 17.424 62.023 1.00 55.41 195 GLU A O 1
ATOM 1404 N N . GLY A 1 196 ? -34.097 15.725 62.855 1.00 57.28 196 GLY A N 1
ATOM 1405 C CA . GLY A 1 196 ? -35.190 14.744 62.860 1.00 57.28 196 GLY A CA 1
ATOM 1406 C C . GLY A 1 196 ? -35.272 13.747 61.696 1.00 57.28 196 GLY 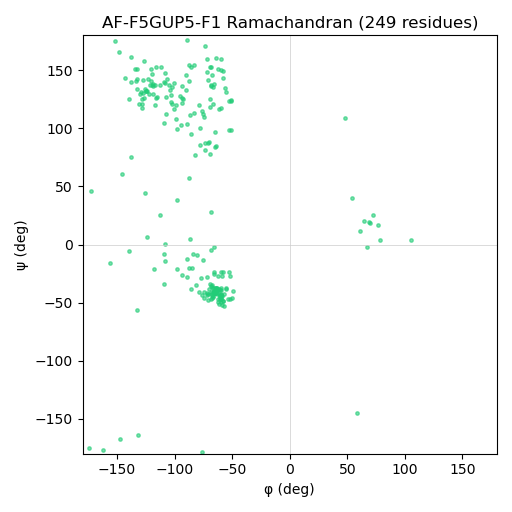A C 1
ATOM 1407 O O . GLY A 1 196 ? -36.197 12.938 61.693 1.00 57.28 196 GLY A O 1
ATOM 1408 N N . LEU A 1 197 ? -34.329 13.722 60.747 1.00 54.78 197 LEU A N 1
ATOM 1409 C CA . LEU A 1 197 ? -34.236 12.647 59.745 1.00 54.78 197 LEU A CA 1
ATOM 1410 C C . LEU A 1 197 ? -32.893 11.916 59.844 1.00 54.78 197 LEU A C 1
ATOM 1412 O O . LEU A 1 197 ? -31.847 12.543 59.957 1.00 54.78 197 LEU A O 1
ATOM 1416 N N . GLY A 1 198 ? -32.905 10.582 59.746 1.00 60.56 198 GLY A N 1
ATOM 1417 C CA . GLY A 1 198 ? -31.706 9.724 59.709 1.00 60.56 198 GLY A CA 1
ATOM 1418 C C . GLY A 1 198 ? -30.850 9.865 58.437 1.00 60.56 198 GLY A C 1
ATOM 1419 O O . GLY A 1 198 ? -30.214 8.901 58.018 1.00 60.56 198 GLY A O 1
ATOM 1420 N N . VAL A 1 199 ? -30.883 11.037 57.795 1.00 65.06 199 VAL A N 1
ATOM 1421 C CA . VAL A 1 199 ? -30.166 11.381 56.565 1.00 65.06 199 VAL A CA 1
ATOM 1422 C C . VAL A 1 199 ? -29.636 12.804 56.698 1.00 65.06 199 VAL A C 1
ATOM 1424 O O . VAL A 1 199 ? -30.413 13.728 56.935 1.00 65.06 199 VAL A O 1
ATOM 1427 N N . VAL A 1 200 ? -28.329 12.987 56.513 1.00 72.69 200 VAL A N 1
ATOM 1428 C CA . VAL A 1 200 ? -27.680 14.302 56.615 1.00 72.69 200 VAL A CA 1
ATOM 1429 C C . VAL A 1 200 ? -27.288 14.784 55.215 1.00 72.69 200 VAL A C 1
ATOM 1431 O O . VAL A 1 200 ? -26.427 14.162 54.584 1.00 72.69 200 VAL A O 1
ATOM 1434 N N . PRO A 1 201 ? -27.919 15.849 54.684 1.00 72.88 201 PRO A N 1
ATOM 1435 C CA . PRO A 1 201 ? -27.476 16.467 53.443 1.00 72.88 201 PRO A CA 1
ATOM 1436 C C . PRO A 1 201 ? -26.122 17.166 53.633 1.00 72.88 201 PRO A C 1
ATOM 1438 O O . PRO A 1 201 ? -25.886 17.868 54.613 1.00 72.88 201 PRO A O 1
ATOM 1441 N N . TYR A 1 202 ? -25.239 16.986 52.659 1.00 74.38 202 TYR A N 1
ATOM 1442 C CA . TYR A 1 202 ? -23.845 17.407 52.683 1.00 74.38 202 TYR A CA 1
ATOM 1443 C C . TYR A 1 202 ? -23.482 18.113 51.380 1.00 74.38 202 TYR A C 1
ATOM 1445 O O . TYR A 1 202 ? -23.783 17.625 50.287 1.00 74.38 202 TYR A O 1
ATOM 1453 N N . ALA A 1 203 ? -22.808 19.256 51.477 1.00 78.81 203 ALA A N 1
ATOM 1454 C CA . ALA A 1 203 ? -22.300 19.978 50.316 1.00 78.81 203 ALA A CA 1
ATOM 1455 C C . ALA A 1 203 ? -20.799 20.243 50.464 1.00 78.81 203 ALA A C 1
ATOM 1457 O O . ALA A 1 203 ? -20.342 20.703 51.509 1.00 78.81 203 ALA A O 1
ATOM 1458 N N . CYS A 1 204 ? -20.034 19.989 49.403 1.00 79.12 204 CYS A N 1
ATOM 1459 C CA . CYS A 1 204 ? -18.611 20.302 49.326 1.00 79.12 204 CYS A CA 1
ATOM 1460 C C . CYS A 1 204 ? -18.308 21.197 48.135 1.00 79.12 204 CYS A C 1
ATOM 1462 O O . CYS A 1 204 ? -18.806 20.988 47.025 1.00 79.12 204 CYS A O 1
ATOM 1464 N N . VAL A 1 205 ? -17.377 22.113 48.355 1.00 80.75 205 VAL A N 1
ATOM 1465 C CA . VAL A 1 205 ? -16.681 22.832 47.296 1.00 80.75 205 VAL A CA 1
ATOM 1466 C C . VAL A 1 205 ? -15.211 22.440 47.351 1.00 80.75 205 VAL A C 1
ATOM 1468 O O . VAL A 1 205 ? -14.581 22.464 48.406 1.00 80.75 205 VAL A O 1
ATOM 1471 N N . GLY A 1 206 ? -14.677 22.001 46.221 1.00 77.75 206 GLY A N 1
ATOM 1472 C CA . GLY A 1 206 ? -13.321 21.502 46.093 1.00 77.75 206 GLY A CA 1
ATOM 1473 C C . GLY A 1 206 ? -12.515 22.306 45.095 1.00 77.75 206 GLY A C 1
ATOM 1474 O O . GLY A 1 206 ? -13.018 22.684 44.039 1.00 77.75 206 GLY A O 1
ATOM 1475 N N . LEU A 1 207 ? -11.251 22.535 45.421 1.00 73.31 207 LEU A N 1
ATOM 1476 C CA . LEU A 1 207 ? -10.256 23.077 44.506 1.00 73.31 207 LEU A CA 1
ATOM 1477 C C . LEU A 1 207 ? -9.150 22.044 44.345 1.00 73.31 207 LEU A C 1
ATOM 1479 O O . LEU A 1 207 ? -8.704 21.425 45.313 1.00 73.31 207 LEU A O 1
ATOM 1483 N N . GLY A 1 208 ? -8.711 21.835 43.115 1.00 70.88 208 GLY A N 1
ATOM 1484 C CA . GLY A 1 208 ? -7.650 20.888 42.838 1.00 70.88 208 GLY A CA 1
ATOM 1485 C C . GLY A 1 208 ? -7.007 21.096 41.489 1.00 70.88 208 GLY A C 1
ATOM 1486 O O . GLY A 1 208 ? -7.321 22.029 40.756 1.00 70.88 208 GLY A O 1
ATOM 1487 N N . GLY A 1 209 ? -6.078 20.206 41.181 1.00 63.12 209 GLY A N 1
ATOM 1488 C CA . GLY A 1 209 ? -5.396 20.173 39.902 1.00 63.12 209 GLY A CA 1
ATOM 1489 C C . GLY A 1 209 ? -5.491 18.784 39.301 1.00 63.12 209 GLY A C 1
ATOM 1490 O O . GLY A 1 209 ? -5.399 17.783 40.018 1.00 63.12 209 GLY A O 1
ATOM 1491 N N . ASN A 1 210 ? -5.668 18.725 37.986 1.00 59.50 210 ASN A N 1
ATOM 1492 C CA . ASN A 1 210 ? -5.419 17.512 37.236 1.00 59.50 210 ASN A CA 1
ATOM 1493 C C . ASN A 1 210 ? -3.982 17.539 36.703 1.00 59.50 210 ASN A C 1
ATOM 1495 O O . ASN A 1 210 ? -3.608 18.464 35.977 1.00 59.50 210 ASN A O 1
ATOM 1499 N N . PHE A 1 211 ? -3.187 16.536 37.072 1.00 54.28 211 PHE A N 1
ATOM 1500 C CA . PHE A 1 211 ? -1.849 16.346 36.527 1.00 54.28 211 PHE A CA 1
ATOM 1501 C C . PHE A 1 211 ? -1.950 15.375 35.356 1.00 54.28 211 PHE A C 1
ATOM 1503 O O . PHE A 1 211 ? -2.091 14.167 35.540 1.00 54.28 211 PHE A O 1
ATOM 1510 N N . VAL A 1 212 ? -1.904 15.918 34.142 1.00 55.03 212 VAL A N 1
ATOM 1511 C CA . VAL A 1 212 ? -1.799 15.110 32.928 1.00 55.03 212 VAL A CA 1
ATOM 1512 C C . VAL A 1 212 ? -0.314 14.910 32.656 1.00 55.03 212 VAL A C 1
ATOM 1514 O O . VAL A 1 212 ? 0.375 15.838 32.238 1.00 55.03 212 VAL A O 1
ATOM 1517 N N . GLY A 1 213 ? 0.197 13.716 32.952 1.00 45.00 213 GLY A N 1
ATOM 1518 C CA . GLY A 1 213 ? 1.552 13.338 32.564 1.00 45.00 213 GLY A CA 1
ATOM 1519 C C . GLY A 1 213 ? 1.596 13.044 31.068 1.00 45.00 213 GLY A C 1
ATOM 1520 O O . GLY A 1 213 ? 1.033 12.045 30.630 1.00 45.00 213 GLY A O 1
ATOM 1521 N N . VAL A 1 214 ? 2.248 13.905 30.288 1.00 49.03 214 VAL A N 1
ATOM 1522 C CA . VAL A 1 214 ? 2.632 13.604 28.902 1.00 49.03 214 VAL A CA 1
ATOM 1523 C C . VAL A 1 214 ? 4.060 13.063 28.937 1.00 49.03 214 VAL A C 1
ATOM 1525 O O . VAL A 1 214 ? 4.900 13.582 29.676 1.00 49.03 214 VAL A O 1
ATOM 1528 N N . VAL A 1 215 ? 4.336 11.996 28.184 1.00 49.16 215 VAL A N 1
ATOM 1529 C CA . VAL A 1 215 ? 5.681 11.417 28.041 1.00 49.16 215 VAL A CA 1
ATOM 1530 C C . VAL A 1 215 ? 6.555 12.394 27.246 1.00 49.16 215 VAL A C 1
ATOM 1532 O O . VAL A 1 215 ? 6.718 12.218 26.051 1.00 49.16 215 VAL A O 1
ATOM 1535 N N . ASP A 1 216 ? 7.028 13.458 27.905 1.00 44.94 216 ASP A N 1
ATOM 1536 C CA . ASP A 1 216 ? 8.255 14.211 27.582 1.00 44.94 216 ASP A CA 1
ATOM 1537 C C . ASP A 1 216 ? 8.597 15.263 28.670 1.00 44.94 216 ASP A C 1
ATOM 1539 O O . ASP A 1 216 ? 8.834 16.444 28.406 1.00 44.94 216 ASP A O 1
ATOM 1543 N N . GLY A 1 217 ? 8.535 14.871 29.950 1.00 48.00 217 GLY A N 1
ATOM 1544 C CA . GLY A 1 21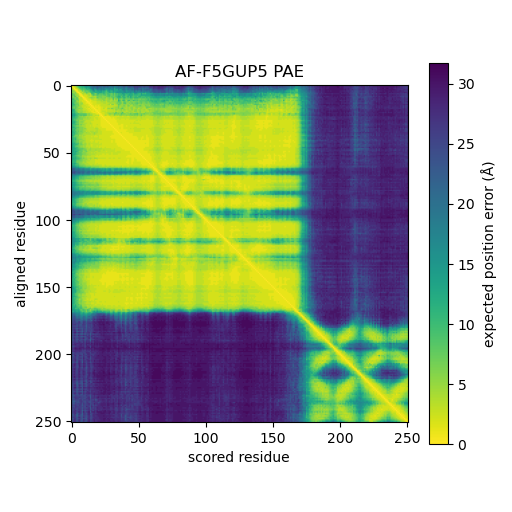7 ? 9.024 15.684 31.080 1.00 48.00 217 GLY A CA 1
ATOM 1545 C C . GLY A 1 217 ? 8.277 16.995 31.388 1.00 48.00 217 GLY A C 1
ATOM 1546 O O . GLY A 1 217 ? 8.609 17.655 32.371 1.00 48.00 217 GLY A O 1
ATOM 1547 N N . HIS A 1 218 ? 7.255 17.371 30.617 1.00 47.91 218 HIS A N 1
ATOM 1548 C CA . HIS A 1 218 ? 6.465 18.583 30.836 1.00 47.91 218 HIS A CA 1
ATOM 1549 C C . HIS A 1 218 ? 5.153 18.259 31.558 1.00 47.91 218 HIS A C 1
ATOM 1551 O O . HIS A 1 218 ? 4.222 17.696 30.986 1.00 47.91 218 HIS A O 1
ATOM 1557 N N . ILE A 1 219 ? 5.070 18.641 32.833 1.00 55.72 219 ILE A N 1
ATOM 1558 C CA . ILE A 1 219 ? 3.830 18.586 33.613 1.00 55.72 219 ILE A CA 1
ATOM 1559 C C . ILE A 1 219 ? 3.066 19.886 33.356 1.00 55.72 219 ILE A C 1
ATOM 1561 O O . ILE A 1 219 ? 3.500 20.951 33.790 1.00 55.72 219 ILE A O 1
ATOM 1565 N N . THR A 1 220 ? 1.924 19.816 32.669 1.00 55.91 220 THR A N 1
ATOM 1566 C CA . THR A 1 220 ? 1.012 20.963 32.530 1.00 55.91 220 THR A CA 1
ATOM 1567 C C . THR A 1 220 ? -0.108 20.843 33.568 1.00 55.91 220 THR A C 1
ATOM 1569 O O . THR A 1 220 ? -1.046 20.070 33.355 1.00 55.91 220 THR A O 1
ATOM 1572 N N . PRO A 1 221 ? -0.040 21.554 34.711 1.00 58.81 221 PRO A N 1
ATOM 1573 C CA . PRO A 1 221 ? -1.113 21.516 35.695 1.00 58.81 221 PRO A CA 1
ATOM 1574 C C . PRO A 1 221 ? -2.355 22.216 35.133 1.00 58.81 221 PRO A C 1
ATOM 1576 O O . PRO A 1 221 ? -2.288 23.378 34.736 1.00 58.81 221 PRO A O 1
ATOM 1579 N N . LYS A 1 222 ? -3.500 21.525 35.126 1.00 58.59 222 LYS A N 1
ATOM 1580 C CA . LYS A 1 222 ? -4.805 22.158 34.880 1.00 58.59 222 LYS A CA 1
ATOM 1581 C C . LYS A 1 222 ? -5.538 22.335 36.198 1.00 58.59 222 LYS A C 1
ATOM 1583 O O . LYS A 1 222 ? -5.781 21.349 36.893 1.00 58.59 222 LYS A O 1
ATOM 1588 N N . LEU A 1 223 ? -5.878 23.575 36.539 1.00 66.69 223 LEU A N 1
ATOM 1589 C CA . LEU A 1 223 ? -6.679 23.878 37.722 1.00 66.69 223 LEU A CA 1
ATOM 1590 C C . LEU A 1 223 ? -8.124 23.426 37.489 1.00 66.69 223 LEU A C 1
ATOM 1592 O O . LEU A 1 223 ? -8.658 23.534 36.389 1.00 66.69 223 LEU A O 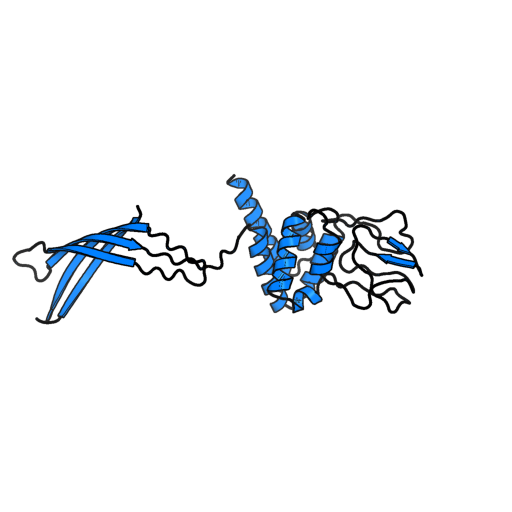1
ATOM 1596 N N . ALA A 1 224 ? -8.750 22.892 38.528 1.00 71.19 224 ALA A N 1
ATOM 1597 C CA . ALA A 1 224 ? -10.114 22.401 38.494 1.00 71.19 224 ALA A CA 1
ATOM 1598 C C . ALA A 1 224 ? -10.857 22.827 39.760 1.00 71.19 224 ALA A C 1
ATOM 1600 O O . ALA A 1 224 ? -10.316 22.751 40.866 1.00 71.19 224 ALA A O 1
ATOM 1601 N N . TYR A 1 225 ? -12.119 23.212 39.605 1.00 75.88 225 TYR A N 1
ATOM 1602 C CA . TYR A 1 225 ? -13.054 23.344 40.715 1.00 75.88 225 TYR A CA 1
ATOM 1603 C C . TYR A 1 225 ? -14.066 22.199 40.682 1.00 75.88 225 TYR A C 1
ATOM 1605 O O . TYR A 1 225 ? -14.502 21.769 39.616 1.00 75.88 225 TYR A O 1
ATOM 1613 N N . ARG A 1 226 ? -14.444 21.682 41.851 1.00 74.00 226 ARG A N 1
ATOM 1614 C CA . ARG A 1 226 ? -15.428 20.607 42.001 1.00 74.00 226 ARG A CA 1
ATOM 1615 C C . ARG A 1 226 ? -16.536 21.037 42.943 1.00 74.00 226 ARG A C 1
ATOM 1617 O O . ARG A 1 226 ? -16.279 21.505 44.042 1.00 74.00 226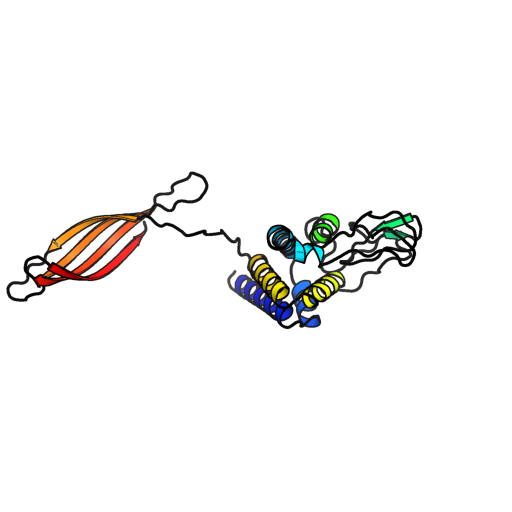 ARG A O 1
ATOM 1624 N N . LEU A 1 227 ? -17.772 20.818 42.528 1.00 78.19 227 LEU A N 1
ATOM 1625 C CA . LEU A 1 227 ? -18.959 20.948 43.362 1.00 78.19 227 LEU A CA 1
ATOM 1626 C C . LEU A 1 227 ? -19.478 19.544 43.646 1.00 78.19 227 LEU A C 1
ATOM 1628 O O . LEU A 1 227 ? -19.665 18.762 42.714 1.00 78.19 227 LEU A O 1
ATOM 1632 N N . LYS A 1 228 ? -19.682 19.201 44.916 1.00 78.25 228 LYS A N 1
ATOM 1633 C CA . LYS A 1 228 ? -20.169 17.888 45.347 1.00 78.25 228 LYS A CA 1
ATOM 1634 C C . LYS A 1 228 ? -21.380 18.086 46.251 1.00 78.25 228 LYS A C 1
ATOM 1636 O O . LYS A 1 228 ? -21.325 18.884 47.178 1.00 78.25 228 LYS A O 1
ATOM 1641 N N . ALA A 1 229 ? -22.464 17.377 45.972 1.00 81.31 229 ALA A N 1
ATOM 1642 C CA . ALA A 1 229 ? -23.663 17.364 46.800 1.00 81.31 229 ALA A CA 1
ATOM 1643 C C . ALA A 1 229 ? -24.024 15.909 47.093 1.00 81.31 229 ALA A C 1
ATOM 1645 O O . ALA A 1 229 ? -24.217 15.120 46.162 1.00 81.31 229 ALA A O 1
ATOM 1646 N N . GLU A 1 230 ? -24.074 15.550 48.371 1.00 79.44 230 GLU A N 1
ATOM 1647 C CA . GLU A 1 230 ? -24.269 14.177 48.830 1.00 79.44 230 GLU A CA 1
ATOM 1648 C C . GLU A 1 230 ? -25.236 14.099 50.001 1.00 79.44 230 GLU A C 1
ATOM 1650 O O . GLU A 1 230 ? -25.504 15.074 50.692 1.00 79.44 230 GLU A O 1
ATOM 1655 N N . LEU A 1 231 ? -25.759 12.903 50.217 1.00 79.12 231 LEU A N 1
ATOM 1656 C CA . LEU A 1 231 ? -26.546 12.524 51.374 1.00 79.12 231 LEU A CA 1
ATOM 1657 C C . LEU A 1 231 ? -25.766 11.449 52.122 1.00 79.12 231 LEU A C 1
ATOM 1659 O O . LEU A 1 231 ? -25.366 10.445 51.526 1.00 79.12 231 LEU A O 1
ATOM 1663 N N . SER A 1 232 ? -25.544 11.679 53.412 1.00 79.31 232 SER A N 1
ATOM 1664 C CA . SER A 1 232 ? -24.943 10.718 54.330 1.00 79.31 232 SER A CA 1
ATOM 1665 C C . SER A 1 232 ? -26.039 9.948 55.063 1.00 79.31 232 SER A C 1
ATOM 1667 O O . SER A 1 232 ? -26.941 10.544 55.654 1.00 79.31 232 SER A O 1
ATOM 1669 N N . TYR A 1 233 ? -25.951 8.622 55.019 1.00 75.50 233 TYR A N 1
ATOM 1670 C CA . TYR A 1 233 ? -26.836 7.675 55.684 1.00 75.50 233 TYR A CA 1
ATOM 1671 C C . TYR A 1 233 ? -26.029 6.880 56.703 1.00 75.50 233 TYR A C 1
ATOM 1673 O O . TYR A 1 233 ? -25.089 6.171 56.342 1.00 75.50 233 TYR A O 1
ATOM 1681 N N . GLN A 1 234 ? -26.399 6.967 57.974 1.00 75.06 234 GLN A N 1
ATOM 1682 C CA . GLN A 1 234 ? -25.719 6.222 59.027 1.00 75.06 234 GLN A CA 1
ATOM 1683 C C . GLN A 1 234 ? -26.288 4.798 59.097 1.00 75.06 234 GLN A C 1
ATOM 1685 O O . GLN A 1 234 ? -27.456 4.610 59.428 1.00 75.06 234 GLN A O 1
ATOM 1690 N N . LEU A 1 235 ? -25.476 3.794 58.752 1.00 74.62 235 LEU A N 1
ATOM 1691 C CA . LEU A 1 235 ? -25.869 2.377 58.789 1.00 74.62 235 LEU A CA 1
ATOM 1692 C C . LEU A 1 235 ? -25.647 1.774 60.184 1.00 74.62 235 LEU A C 1
ATOM 1694 O O . LEU A 1 235 ? -26.469 0.995 60.658 1.00 74.62 235 LEU A O 1
ATOM 1698 N N . SER A 1 236 ? -24.553 2.177 60.836 1.00 77.50 236 SER A N 1
ATOM 1699 C CA . SER A 1 236 ? -24.155 1.827 62.206 1.00 77.50 236 SER A CA 1
ATOM 1700 C C . SER A 1 236 ? -23.388 3.011 62.818 1.00 77.50 236 SER A C 1
ATOM 1702 O O . SER A 1 236 ? -22.927 3.868 62.063 1.00 77.50 236 SER A O 1
ATOM 1704 N N . PRO A 1 237 ? -23.159 3.069 64.146 1.00 74.56 237 PRO A N 1
ATOM 1705 C CA . PRO A 1 237 ? -22.374 4.147 64.767 1.00 74.56 237 PRO A CA 1
ATOM 1706 C C . PRO A 1 237 ? -20.978 4.368 64.152 1.00 74.56 237 PRO A C 1
ATOM 1708 O O . PRO A 1 237 ? -20.442 5.468 64.231 1.00 74.56 237 PRO A O 1
ATOM 1711 N N . GLU A 1 238 ? -20.416 3.344 63.507 1.00 74.94 238 GLU A N 1
ATOM 1712 C CA . GLU A 1 238 ? -19.076 3.345 62.905 1.00 74.94 238 GLU A CA 1
ATOM 1713 C C . GLU A 1 238 ? -19.089 3.354 61.364 1.00 74.94 238 GLU A C 1
ATOM 1715 O O . GLU A 1 238 ? -18.035 3.480 60.743 1.00 74.94 238 GLU A O 1
ATOM 1720 N N . ILE A 1 239 ? -20.258 3.197 60.726 1.00 74.31 239 ILE A N 1
ATOM 1721 C CA . ILE A 1 239 ? -20.371 3.014 59.271 1.00 74.31 239 ILE A CA 1
ATOM 1722 C C . ILE A 1 239 ? -21.414 3.973 58.703 1.00 74.31 239 ILE A C 1
ATOM 1724 O O . ILE A 1 239 ? -22.601 3.881 59.027 1.00 74.31 239 ILE A O 1
ATOM 1728 N N . SER A 1 240 ? -20.976 4.817 57.771 1.00 78.00 240 SER A N 1
ATOM 1729 C CA . SER A 1 240 ? -21.837 5.722 57.008 1.00 78.00 240 SER A CA 1
ATOM 1730 C C . SER A 1 240 ? -21.718 5.447 55.513 1.00 78.00 240 SER A C 1
ATOM 1732 O O . SER A 1 240 ? -20.621 5.255 54.987 1.00 78.00 240 SER A O 1
ATOM 1734 N N . ALA A 1 241 ? -22.853 5.441 54.823 1.00 76.19 241 ALA A N 1
ATOM 1735 C CA . ALA A 1 241 ? -22.938 5.388 53.373 1.00 76.19 241 ALA A CA 1
ATOM 1736 C C . ALA A 1 241 ? -23.203 6.788 52.816 1.00 76.19 241 ALA A C 1
ATOM 1738 O O . ALA A 1 241 ? -24.031 7.523 53.343 1.00 76.19 241 ALA A O 1
ATOM 1739 N N . PHE A 1 242 ? -22.534 7.137 51.720 1.00 80.19 242 PHE A N 1
ATOM 1740 C CA . PHE A 1 242 ? -22.693 8.427 51.057 1.00 80.19 242 PHE A CA 1
ATOM 1741 C C . PHE A 1 242 ? -23.198 8.206 49.638 1.00 80.19 242 PHE A C 1
ATOM 1743 O O . PHE A 1 242 ? -22.631 7.410 48.888 1.00 80.19 242 PHE A O 1
ATOM 1750 N N . ALA A 1 243 ? -24.256 8.914 49.261 1.00 78.62 243 ALA A N 1
ATOM 1751 C CA . ALA A 1 243 ? -24.785 8.900 47.906 1.00 78.62 243 ALA A CA 1
ATOM 1752 C C . ALA A 1 243 ? -24.900 10.330 47.395 1.00 78.62 243 ALA A C 1
ATOM 1754 O O . ALA A 1 243 ? -25.537 11.172 48.025 1.00 78.62 243 ALA A O 1
ATOM 1755 N N . GLY A 1 244 ? -24.316 10.619 46.237 1.00 79.81 244 GLY A N 1
ATOM 1756 C CA . GLY A 1 244 ? -24.426 11.955 45.681 1.00 79.81 244 GLY A CA 1
ATOM 1757 C C . GLY A 1 244 ? -23.833 12.126 44.302 1.00 79.81 244 GLY A C 1
ATOM 1758 O O . GLY A 1 244 ? -23.407 11.178 43.641 1.00 79.81 244 GLY A O 1
ATOM 1759 N N . LYS A 1 245 ? -23.860 13.375 43.853 1.00 76.62 245 LYS A N 1
ATOM 1760 C CA . LYS A 1 245 ? -23.372 13.792 42.543 1.00 76.62 245 LYS A CA 1
ATOM 1761 C C . LYS A 1 245 ? -22.270 14.818 42.722 1.00 76.62 245 LYS A C 1
ATOM 1763 O O . LYS A 1 245 ? -22.243 15.578 43.688 1.00 76.62 245 LYS A O 1
ATOM 1768 N N . HIS A 1 246 ? -21.362 14.850 41.759 1.00 79.44 246 HIS A N 1
ATOM 1769 C CA . HIS A 1 246 ? -20.383 15.915 41.663 1.00 79.44 246 HIS A CA 1
ATOM 1770 C C . HIS A 1 246 ? -20.264 16.409 40.232 1.00 79.44 246 HIS A C 1
ATOM 1772 O O . HIS A 1 246 ? -20.451 15.643 39.289 1.00 79.44 246 HIS A O 1
ATOM 1778 N N . ALA A 1 247 ? -19.915 17.679 40.098 1.00 75.19 247 ALA A N 1
ATOM 1779 C CA . ALA A 1 247 ? -19.524 18.304 38.852 1.00 75.19 247 ALA A CA 1
ATOM 1780 C C . ALA A 1 247 ? -18.118 18.872 39.035 1.00 75.19 247 ALA A C 1
ATOM 1782 O O . ALA A 1 247 ? -17.856 19.564 40.018 1.00 75.19 247 ALA A O 1
ATOM 1783 N N . SER A 1 248 ? -17.220 18.556 38.111 1.00 70.56 248 SER A N 1
ATOM 1784 C CA . SER A 1 248 ? -15.872 19.117 38.066 1.00 70.56 248 SER A CA 1
ATOM 1785 C C . SER A 1 248 ? -15.756 19.985 36.826 1.00 70.56 248 SER A C 1
ATOM 1787 O O . SER A 1 248 ? -16.195 19.589 35.749 1.00 70.56 248 SER A O 1
ATOM 1789 N N . TYR A 1 249 ? -15.141 21.144 36.972 1.00 71.25 249 TYR A N 1
ATOM 1790 C CA . TYR A 1 249 ? -14.971 22.125 35.919 1.00 71.25 249 TYR A CA 1
ATOM 1791 C C . TYR A 1 249 ? -13.507 22.543 35.872 1.00 71.25 249 TYR A C 1
ATOM 1793 O O . TYR A 1 249 ? -12.906 22.861 36.898 1.00 71.25 249 TYR A O 1
ATOM 1801 N N . LEU A 1 250 ? -12.931 22.502 34.677 1.00 71.69 250 LEU A N 1
ATOM 1802 C CA . LEU A 1 250 ? -11.544 22.880 34.430 1.00 71.69 250 LEU A CA 1
ATOM 1803 C C . LEU A 1 250 ? -11.465 24.388 34.166 1.00 71.69 250 LEU A C 1
ATOM 1805 O O . LEU A 1 250 ? -12.355 24.939 33.515 1.00 71.69 250 LEU A O 1
ATOM 1809 N N . LEU A 1 251 ? -10.416 25.021 34.688 1.00 58.91 251 LEU A N 1
ATOM 1810 C CA . LEU A 1 251 ? -10.038 26.409 34.420 1.00 58.91 251 LEU A CA 1
ATOM 1811 C C . LEU A 1 251 ? -9.006 26.479 33.290 1.00 58.91 251 LEU A C 1
ATOM 1813 O O . LEU A 1 251 ? -8.163 25.553 33.197 1.00 58.91 251 LEU A O 1
#

Radius of gyration: 29.59 Å; Cα contacts (8 Å, |Δi|>4): 552; chains: 1; bounding box: 56×41×89 Å